Protein AF-E4V1L9-F1 (afdb_monomer_lite)

Secondary structure (DSSP, 8-state):
-----PPPGGGS-SS------HHHHHH-TTPPPPPHHHHHHHHHHH-TT--BTBS-PPPEEEGGGTEEE----TTTS-HHHHH-EEHHHHHTT--HHHHHHHHHHHHHHHHHHHH--PPTT----SBTTTB----HHHHHH--S--S-TTTT--GGGSS-TTGGGS-TTPPP----S---GGGEEE-TTT--EEEE--GGG--

Radius of gyration: 21.94 Å; chains: 1; bounding box: 68×45×51 Å

Foldseek 3Di:
DDPDPDPDPVPPPPDPPPPPDPLCVVQHVPDDDDDPVRQVVQLCVVCVPPDPPDQDRDWRDDVVSRDTHDDGDPPVDDVQVVQWDFLVVCVVVDDPVLVVVVVVLVVVVQVVQQPDDDDPPRDADDAPVSDHQPPPVCVVVPPDDDDPDAVPHDQVRDPDPCSVVDDPPDDDTKDLNDQDSRQWIARPPRRHTDDGHDSRRID

Structure (mmCIF, N/CA/C/O backbone):
data_AF-E4V1L9-F1
#
_entry.id   AF-E4V1L9-F1
#
loop_
_atom_site.group_PDB
_atom_site.id
_atom_site.type_symbol
_atom_site.label_atom_id
_atom_site.label_alt_id
_atom_site.label_comp_id
_atom_site.label_asym_id
_atom_site.label_entity_id
_atom_site.label_seq_id
_atom_site.pdbx_PDB_ins_code
_atom_site.Cartn_x
_atom_site.Cartn_y
_atom_site.Cartn_z
_atom_site.occupancy
_atom_site.B_iso_or_equiv
_atom_site.auth_seq_id
_atom_site.auth_comp_id
_atom_site.auth_asym_id
_atom_site.auth_atom_id
_atom_site.pdbx_PDB_model_num
ATOM 1 N N . MET A 1 1 ? -37.295 12.617 2.586 1.00 24.52 1 MET A N 1
ATOM 2 C CA . MET A 1 1 ? -36.863 12.159 3.927 1.00 24.52 1 MET A CA 1
ATOM 3 C C . MET A 1 1 ? -35.341 12.085 3.960 1.00 24.52 1 MET A C 1
ATOM 5 O O . MET A 1 1 ? -34.801 11.322 3.171 1.00 24.52 1 MET A O 1
ATOM 9 N N . PRO A 1 2 ? -34.625 12.860 4.793 1.00 29.80 2 PRO A N 1
ATOM 10 C CA . PRO A 1 2 ? -33.180 12.713 4.913 1.00 29.80 2 PRO A CA 1
ATOM 11 C C . PRO A 1 2 ? -32.847 11.676 5.995 1.00 29.80 2 PRO A C 1
ATOM 13 O O . PRO A 1 2 ? -33.212 11.848 7.159 1.00 29.80 2 PRO A O 1
ATOM 16 N N . LEU A 1 3 ? -32.143 10.607 5.615 1.00 26.28 3 LEU A N 1
ATOM 17 C CA . LEU A 1 3 ? -31.557 9.641 6.546 1.00 26.28 3 LEU A CA 1
ATOM 18 C C . LEU A 1 3 ? -30.466 10.337 7.375 1.00 26.28 3 LEU A C 1
ATOM 20 O O . LEU A 1 3 ? -29.322 10.484 6.950 1.00 26.28 3 LEU A O 1
ATOM 24 N N . ARG A 1 4 ? -30.844 10.805 8.568 1.00 34.69 4 ARG A N 1
ATOM 25 C CA . ARG A 1 4 ? -29.922 11.207 9.631 1.00 34.69 4 ARG A CA 1
ATOM 26 C C . ARG A 1 4 ? -29.438 9.941 10.336 1.00 34.69 4 ARG A C 1
ATOM 28 O O . ARG A 1 4 ? -30.112 9.458 11.237 1.00 34.69 4 ARG A O 1
ATOM 35 N N . TYR A 1 5 ? -28.263 9.440 9.976 1.00 33.19 5 TYR A N 1
ATOM 36 C CA . TYR A 1 5 ? -27.476 8.624 10.901 1.00 33.19 5 TYR A CA 1
ATOM 37 C C . TYR A 1 5 ? -26.492 9.556 11.617 1.00 33.19 5 TYR A C 1
ATOM 39 O O . TYR A 1 5 ? -25.436 9.861 11.062 1.00 33.19 5 TYR A O 1
ATOM 47 N N . PRO A 1 6 ? -26.824 10.096 12.806 1.00 37.59 6 PRO A N 1
ATOM 48 C CA . PRO A 1 6 ? -25.831 10.802 13.597 1.00 37.59 6 PRO A CA 1
ATOM 49 C C . PRO A 1 6 ? -24.729 9.809 13.986 1.00 37.59 6 PRO A C 1
ATOM 51 O O . PRO A 1 6 ? -25.005 8.745 14.539 1.00 37.59 6 PRO A O 1
ATOM 54 N N . LEU A 1 7 ? -23.481 10.165 13.677 1.00 37.78 7 LEU A N 1
ATOM 55 C CA . LEU A 1 7 ? -22.285 9.452 14.120 1.00 37.78 7 LEU A CA 1
ATOM 56 C C . LEU A 1 7 ? -22.375 9.219 15.637 1.00 37.78 7 LEU A C 1
ATOM 58 O O . LEU A 1 7 ? -22.411 10.175 16.418 1.00 37.78 7 LEU A O 1
ATOM 62 N N . ARG A 1 8 ? -22.431 7.955 16.074 1.00 36.78 8 ARG A N 1
ATOM 63 C CA . ARG A 1 8 ? -22.348 7.629 17.501 1.00 36.78 8 ARG A CA 1
ATOM 64 C C . ARG A 1 8 ? -20.937 7.957 17.984 1.00 36.78 8 ARG A C 1
ATOM 66 O O . ARG A 1 8 ? -19.973 7.337 17.545 1.00 36.78 8 ARG A O 1
ATOM 73 N N . ARG A 1 9 ? -20.830 8.887 18.940 1.00 36.66 9 ARG A N 1
ATOM 74 C CA . ARG A 1 9 ? -19.573 9.244 19.630 1.00 36.66 9 ARG A CA 1
ATOM 75 C C . ARG A 1 9 ? -18.826 8.034 20.208 1.00 36.66 9 ARG A C 1
ATOM 77 O O . ARG A 1 9 ? -17.620 8.110 20.368 1.00 36.66 9 ARG A O 1
ATOM 84 N N . SER A 1 10 ? -19.519 6.926 20.473 1.00 38.88 10 SER A N 1
ATOM 85 C CA . SER A 1 10 ? -18.938 5.683 20.991 1.00 38.88 10 SER A CA 1
ATOM 86 C C . SER A 1 10 ? -18.068 4.905 19.992 1.00 38.88 10 SER A C 1
ATOM 88 O O . SER A 1 10 ? -17.465 3.919 20.389 1.00 38.88 10 SER A O 1
ATOM 90 N N . LEU A 1 11 ? -18.041 5.292 18.710 1.00 40.19 11 LEU A N 1
ATOM 91 C CA . LEU A 1 11 ? -17.194 4.682 17.670 1.00 40.19 11 LEU A CA 1
ATOM 92 C C . LEU A 1 11 ? -15.916 5.488 17.388 1.00 40.19 11 LEU A C 1
ATOM 94 O O . LEU A 1 11 ? -15.087 5.077 16.577 1.00 40.19 11 LEU A O 1
ATOM 98 N N . LEU A 1 12 ? -15.764 6.648 18.029 1.00 41.31 12 LEU A N 1
ATOM 99 C CA . LEU A 1 12 ? -14.525 7.412 17.998 1.00 41.31 12 LEU A CA 1
ATOM 100 C C . LEU A 1 12 ? -13.625 6.882 19.121 1.00 41.31 12 LEU A C 1
ATOM 102 O O . LEU A 1 12 ? -14.118 6.729 20.242 1.00 41.31 12 LEU A O 1
ATOM 106 N N . PRO A 1 13 ? -12.337 6.599 18.862 1.00 41.62 13 PRO A N 1
ATOM 107 C CA . PRO A 1 13 ? -11.405 6.218 19.914 1.00 41.62 13 PRO A CA 1
ATOM 108 C C . PRO A 1 13 ? -11.459 7.246 21.052 1.00 41.62 13 PRO A C 1
ATOM 110 O O . PRO A 1 13 ? -11.285 8.442 20.831 1.00 41.62 13 PRO A O 1
ATOM 113 N N . SER A 1 14 ? -11.741 6.784 22.271 1.00 41.41 14 SER A N 1
ATOM 114 C CA . SER A 1 14 ? -11.833 7.618 23.479 1.00 41.41 14 SER A CA 1
ATOM 115 C C . SER A 1 14 ? -10.475 8.120 23.971 1.00 41.41 14 SER A C 1
ATOM 117 O O . SER A 1 14 ? -10.409 8.883 24.930 1.00 41.41 14 SER A O 1
ATOM 119 N N . GLN A 1 15 ? -9.390 7.684 23.338 1.00 40.47 15 GLN A N 1
ATOM 120 C CA . GLN A 1 15 ? -8.061 8.221 23.562 1.00 40.47 15 GLN A CA 1
ATOM 121 C C . GLN A 1 15 ? -7.759 9.196 22.438 1.00 40.47 15 GLN A C 1
ATOM 123 O O . GLN A 1 15 ? -7.872 8.829 21.270 1.00 40.47 15 GLN A O 1
ATOM 128 N N . GLN A 1 16 ? -7.371 10.426 22.791 1.00 42.59 16 GLN A N 1
ATOM 129 C CA . GLN A 1 16 ? -6.593 11.242 21.869 1.00 42.59 16 GLN A CA 1
ATOM 130 C C . GLN A 1 16 ? -5.402 10.377 21.460 1.00 42.59 16 GLN A C 1
ATOM 132 O O . GLN A 1 16 ? -4.599 10.028 22.327 1.00 42.59 16 GLN A O 1
ATOM 137 N N . PRO A 1 17 ? -5.307 9.963 20.191 1.00 43.41 17 PRO A N 1
ATOM 138 C CA . PRO A 1 17 ? -4.117 9.273 19.753 1.00 43.41 17 PRO A CA 1
ATOM 139 C C . PRO A 1 17 ? -2.974 10.262 19.959 1.00 43.41 17 PRO A C 1
ATOM 141 O O . PRO A 1 17 ? -2.988 11.356 19.388 1.00 43.41 17 PRO A O 1
ATOM 144 N N . SER A 1 18 ? -2.015 9.919 20.819 1.00 40.91 18 SER A N 1
ATOM 145 C CA . SER A 1 18 ? -0.730 10.606 20.844 1.00 40.91 18 SER A CA 1
ATOM 146 C C . SER A 1 18 ? -0.027 10.231 19.546 1.00 40.91 18 SER A C 1
ATOM 148 O O . SER A 1 18 ? 0.803 9.326 19.487 1.00 40.91 18 SER A O 1
ATOM 150 N N . PHE A 1 19 ? -0.452 10.863 18.460 1.00 48.19 19 PHE A N 1
ATOM 151 C CA . PHE A 1 19 ? 0.250 10.791 17.206 1.00 48.19 19 PHE A CA 1
ATOM 152 C C . PHE A 1 19 ? 1.497 11.645 17.392 1.00 48.19 19 PHE A C 1
ATOM 154 O O . PHE A 1 19 ? 1.449 12.864 17.222 1.00 48.19 19 PHE A O 1
ATOM 161 N N . GLU A 1 20 ? 2.620 11.008 17.720 1.00 55.28 20 GLU A N 1
ATOM 162 C CA . GLU A 1 20 ? 3.933 11.513 17.321 1.00 55.28 20 GLU A CA 1
ATOM 163 C C . GLU A 1 20 ? 3.961 11.548 15.785 1.00 55.28 20 GLU A C 1
ATOM 165 O O . GLU A 1 20 ? 4.521 10.683 15.119 1.00 55.28 20 GLU A O 1
ATOM 170 N N . SER A 1 21 ? 3.235 12.500 15.195 1.00 66.19 21 SER A N 1
ATOM 171 C CA . SER A 1 21 ? 3.203 12.699 13.756 1.00 66.19 21 SER A CA 1
ATOM 172 C C . SER A 1 21 ? 4.180 13.794 13.385 1.00 66.19 21 SER A C 1
ATOM 174 O O . SER A 1 21 ? 4.275 14.835 14.044 1.00 66.19 21 SER A O 1
ATOM 176 N N . SER A 1 22 ? 4.843 13.587 12.253 1.00 70.38 22 SER A N 1
ATOM 177 C CA . SER A 1 22 ? 5.697 14.587 11.619 1.00 70.38 22 SER A CA 1
ATOM 178 C C . SER A 1 22 ? 4.979 15.925 11.393 1.00 70.38 22 SER A C 1
ATOM 180 O O . SER A 1 22 ? 5.634 16.966 11.365 1.00 70.38 22 SER A O 1
ATOM 182 N N . TYR A 1 23 ? 3.642 15.930 11.301 1.00 79.44 23 TYR A N 1
ATOM 183 C CA . TYR A 1 23 ? 2.836 17.147 11.226 1.00 79.44 23 TYR A CA 1
ATOM 184 C C . TYR A 1 23 ? 3.005 18.038 12.462 1.00 79.44 23 TYR A C 1
ATOM 186 O O . TYR A 1 23 ? 3.269 19.228 12.301 1.00 79.44 23 TYR A O 1
ATOM 194 N N . PHE A 1 24 ? 2.880 17.494 13.678 1.00 81.00 24 PHE A N 1
ATOM 195 C CA . PHE A 1 24 ? 3.008 18.285 14.911 1.00 81.00 24 PHE A CA 1
ATOM 196 C C . PHE A 1 24 ? 4.465 18.648 15.205 1.00 81.00 24 PHE A C 1
ATOM 198 O O . PHE A 1 24 ? 4.731 19.736 15.707 1.00 81.00 24 PHE A O 1
ATOM 205 N N . SER A 1 25 ? 5.427 17.804 14.816 1.00 81.19 25 SER A N 1
ATOM 206 C CA . SER A 1 25 ? 6.850 18.164 14.885 1.00 81.19 25 SER A CA 1
ATOM 207 C C . SER A 1 25 ? 7.190 19.344 13.969 1.00 81.19 25 SER A C 1
ATOM 209 O O . SER A 1 25 ? 7.982 20.203 14.343 1.00 81.19 25 SER A O 1
ATOM 211 N N . ARG A 1 26 ? 6.583 19.408 12.777 1.00 81.69 26 ARG A N 1
ATOM 212 C CA . ARG A 1 26 ? 6.811 20.478 11.795 1.00 81.69 26 ARG A CA 1
ATOM 213 C C . ARG A 1 26 ? 6.046 21.761 12.115 1.00 81.69 26 ARG A C 1
ATOM 215 O O . ARG A 1 26 ? 6.598 22.845 11.964 1.00 81.69 26 ARG A O 1
ATOM 222 N N . ASN A 1 27 ? 4.772 21.645 12.481 1.00 84.56 27 ASN A N 1
ATOM 223 C CA . ASN A 1 27 ? 3.863 22.786 12.623 1.00 84.56 27 ASN A CA 1
ATOM 224 C C . ASN A 1 27 ? 3.700 23.254 14.083 1.00 84.56 27 ASN A C 1
ATOM 226 O O . ASN A 1 27 ? 3.085 24.291 14.324 1.00 84.56 27 ASN A O 1
ATOM 230 N N . GLY A 1 28 ? 4.263 22.519 15.047 1.00 83.44 28 GLY A N 1
ATOM 231 C CA . GLY A 1 28 ? 4.191 22.791 16.482 1.00 83.44 28 GLY A CA 1
ATOM 232 C C . GLY A 1 28 ? 3.123 21.955 17.209 1.00 83.44 28 GLY A C 1
ATOM 233 O O . GLY A 1 28 ? 2.142 21.527 16.594 1.00 83.44 28 GLY A O 1
ATOM 234 N N . PRO A 1 29 ? 3.273 21.736 18.530 1.00 79.62 29 PRO A N 1
ATOM 235 C CA . PRO A 1 29 ? 2.349 20.914 19.320 1.00 79.62 29 PRO A CA 1
ATOM 236 C C . PRO A 1 29 ? 0.931 21.503 19.404 1.00 79.62 29 PRO A C 1
ATOM 238 O O . PRO A 1 29 ? -0.037 20.762 19.522 1.00 79.62 29 PRO A O 1
ATOM 241 N N . GLU A 1 30 ? 0.800 22.826 19.268 1.00 84.88 30 GLU A N 1
ATOM 242 C CA . GLU A 1 30 ? -0.484 23.545 19.270 1.00 84.88 30 GLU A CA 1
ATOM 243 C C . GLU A 1 30 ? -1.098 23.699 17.863 1.00 84.88 30 GLU A C 1
ATOM 245 O O . GLU A 1 30 ? -2.109 24.388 17.680 1.00 84.88 30 GLU A O 1
ATOM 250 N N . ALA A 1 31 ? -0.486 23.096 16.835 1.00 84.06 31 ALA A N 1
ATOM 251 C CA . ALA A 1 31 ? -0.970 23.192 15.465 1.00 84.06 31 ALA A CA 1
ATOM 252 C C . ALA A 1 31 ? -2.358 22.559 15.328 1.00 84.06 31 ALA A C 1
ATOM 254 O O . ALA A 1 31 ? -2.572 21.385 15.626 1.00 84.06 31 ALA A O 1
ATOM 255 N N . LYS A 1 32 ? -3.316 23.327 14.807 1.00 85.81 32 LYS A N 1
ATOM 256 C CA . LYS A 1 32 ? -4.675 22.836 14.552 1.00 85.81 32 LYS A CA 1
ATOM 257 C C . LYS A 1 32 ? -4.765 22.234 13.156 1.00 85.81 32 LYS A C 1
ATOM 259 O O . LYS A 1 32 ? -4.197 22.770 12.207 1.00 85.81 32 LYS A O 1
ATOM 264 N N . LEU A 1 33 ? -5.506 21.138 13.026 1.00 87.62 33 LEU A N 1
ATOM 265 C CA . LEU A 1 33 ? -5.875 20.601 11.718 1.00 87.62 33 LEU A CA 1
ATOM 266 C C . LEU A 1 33 ? -6.934 21.503 11.051 1.00 87.62 33 LEU A C 1
ATOM 268 O O . LEU A 1 33 ? -7.747 22.114 11.757 1.00 87.62 33 LEU A O 1
ATOM 272 N N . PRO A 1 34 ? -6.972 21.580 9.707 1.00 91.69 34 PRO A N 1
ATOM 273 C CA . PRO A 1 34 ? -8.021 22.293 8.986 1.00 91.69 34 PRO A CA 1
ATOM 274 C C . PRO A 1 34 ? -9.421 21.791 9.357 1.00 91.69 34 PRO A C 1
ATOM 276 O O . PRO A 1 34 ? -9.660 20.590 9.487 1.00 91.69 34 PRO A O 1
ATOM 279 N N . SER A 1 35 ? -10.382 22.708 9.498 1.00 91.31 35 SER A N 1
ATOM 280 C CA . SER A 1 35 ? -11.770 22.319 9.763 1.00 91.31 35 SER A CA 1
ATOM 281 C C . SER A 1 35 ? -12.396 21.643 8.531 1.00 91.31 35 SER A C 1
ATOM 283 O O . SER A 1 35 ? -12.051 21.996 7.401 1.00 91.31 35 SER A O 1
ATOM 285 N N . PRO A 1 36 ? -13.390 20.747 8.687 1.00 88.12 36 PRO A N 1
ATOM 286 C CA . PRO A 1 36 ? -14.048 20.116 7.540 1.00 88.12 36 PRO A CA 1
ATOM 287 C C . PRO A 1 36 ? -14.649 21.111 6.535 1.00 88.12 36 PRO A C 1
ATOM 289 O O . PRO A 1 36 ? -14.711 20.828 5.342 1.00 88.12 36 PRO A O 1
ATOM 292 N N . ALA A 1 37 ? -15.107 22.279 7.001 1.00 87.75 37 ALA A N 1
ATOM 293 C CA . ALA A 1 37 ? -15.601 23.342 6.126 1.00 87.75 37 ALA A CA 1
ATOM 294 C C . ALA A 1 37 ? -14.472 23.972 5.301 1.00 87.75 37 ALA A C 1
ATOM 296 O O . ALA A 1 37 ? -14.648 24.203 4.107 1.00 87.75 37 ALA A O 1
ATOM 297 N N . ASN A 1 38 ? -13.307 24.186 5.918 1.00 92.94 38 ASN A N 1
ATOM 298 C CA . ASN A 1 38 ? -12.125 24.667 5.219 1.00 92.94 38 ASN A CA 1
ATOM 299 C C . ASN A 1 38 ? -11.636 23.653 4.169 1.00 92.94 38 ASN A C 1
ATOM 301 O O . ASN A 1 38 ? -11.367 24.063 3.047 1.00 92.94 38 ASN A O 1
ATOM 305 N N . VAL A 1 39 ? -11.617 22.352 4.487 1.00 90.19 39 VAL A N 1
ATOM 306 C CA . VAL A 1 39 ? -11.241 21.278 3.540 1.00 90.19 39 VAL A CA 1
ATOM 307 C C . VAL A 1 39 ? -12.143 21.273 2.311 1.00 90.19 39 VAL A C 1
ATOM 309 O O . VAL A 1 39 ? -11.648 21.258 1.189 1.00 90.19 39 VAL A O 1
ATOM 312 N N . ARG A 1 40 ? -13.466 21.357 2.500 1.00 87.25 40 ARG A N 1
ATOM 313 C CA . ARG A 1 40 ? -14.415 21.429 1.376 1.00 87.25 40 ARG A CA 1
ATOM 314 C C . ARG A 1 40 ? -14.222 22.685 0.528 1.00 87.25 40 ARG A C 1
ATOM 316 O O . ARG A 1 40 ? -14.261 22.597 -0.693 1.00 87.25 40 ARG A O 1
ATOM 323 N N . GLY A 1 41 ? -13.999 23.836 1.166 1.00 88.88 41 GLY A N 1
ATOM 324 C CA . GLY A 1 41 ? -13.724 25.086 0.455 1.00 88.88 41 GLY A CA 1
ATOM 325 C C . GLY A 1 41 ? -12.440 25.014 -0.374 1.00 88.88 41 GLY A C 1
ATOM 326 O O . GLY A 1 41 ? -12.438 25.410 -1.533 1.00 88.88 41 GLY A O 1
ATOM 327 N N . GLN A 1 42 ? -11.375 24.444 0.193 1.00 91.44 42 GLN A N 1
ATOM 328 C CA . GLN A 1 42 ? -10.102 24.247 -0.504 1.00 91.44 42 GLN A CA 1
ATOM 329 C C . GLN A 1 42 ? -10.209 23.235 -1.649 1.00 91.44 42 GLN A C 1
ATOM 331 O O . GLN A 1 42 ? -9.662 23.476 -2.720 1.00 91.44 42 GLN A O 1
ATOM 336 N N . ASN A 1 43 ? -10.961 22.144 -1.477 1.00 89.50 43 ASN A N 1
ATOM 337 C CA . ASN A 1 43 ? -11.220 21.197 -2.562 1.00 89.50 43 ASN A CA 1
ATOM 338 C C . ASN A 1 43 ? -11.915 21.863 -3.755 1.00 89.50 43 ASN A C 1
ATOM 340 O O . ASN A 1 43 ? -11.459 21.693 -4.876 1.00 89.50 43 ASN A O 1
ATOM 344 N N . ALA A 1 44 ? -12.954 22.671 -3.517 1.00 86.94 44 ALA A N 1
ATOM 345 C CA . ALA A 1 44 ? -13.668 23.368 -4.589 1.00 86.94 44 ALA A CA 1
ATOM 346 C C . ALA A 1 44 ? -12.768 24.335 -5.382 1.00 86.94 44 ALA A C 1
ATOM 348 O O . ALA A 1 44 ? -13.011 24.577 -6.561 1.00 86.94 44 ALA A O 1
ATOM 349 N N . MET A 1 45 ? -11.721 24.875 -4.748 1.00 89.12 45 MET A N 1
ATOM 350 C CA . MET A 1 45 ? -10.715 25.704 -5.418 1.00 89.12 45 MET A CA 1
ATOM 351 C C . MET A 1 45 ? -9.697 24.869 -6.205 1.00 89.12 45 MET A C 1
ATOM 353 O O . MET A 1 45 ? -9.298 25.268 -7.295 1.00 89.12 45 MET A O 1
ATOM 357 N N . GLN A 1 46 ? -9.262 23.729 -5.656 1.00 89.75 46 GLN A N 1
ATOM 358 C CA . GLN A 1 46 ? -8.230 22.871 -6.256 1.00 89.75 46 GLN A CA 1
ATOM 359 C C . GLN A 1 46 ? -8.773 21.921 -7.334 1.00 89.75 46 GLN A C 1
ATOM 361 O O . GLN A 1 46 ? -8.020 21.491 -8.204 1.00 89.75 46 GLN A O 1
ATOM 366 N N . ASP A 1 47 ? -10.063 21.593 -7.288 1.00 85.38 47 ASP A N 1
ATOM 367 C CA . ASP A 1 47 ? -10.731 20.682 -8.218 1.00 85.38 47 ASP A CA 1
ATOM 368 C C . ASP A 1 47 ? -12.113 21.232 -8.629 1.00 85.38 47 ASP A C 1
ATOM 370 O O . ASP A 1 47 ? -13.151 20.649 -8.311 1.00 85.38 47 ASP A O 1
ATOM 374 N N . PRO A 1 48 ? -12.160 22.378 -9.338 1.00 78.62 48 PRO A N 1
ATOM 375 C CA . PRO A 1 48 ? -13.409 23.070 -9.674 1.00 78.62 48 PRO A CA 1
ATOM 376 C C . PRO A 1 48 ? -14.326 22.273 -10.617 1.00 78.62 48 PRO A C 1
ATOM 378 O O . PRO A 1 48 ? -15.505 22.594 -10.744 1.00 78.62 48 PRO A O 1
ATOM 381 N N . GLY A 1 49 ? -13.794 21.239 -11.280 1.00 72.75 49 GLY A N 1
ATOM 382 C CA . GLY A 1 49 ? -14.540 20.324 -12.146 1.00 72.75 49 GLY A CA 1
ATOM 383 C C . GLY A 1 49 ? -15.129 19.106 -11.428 1.00 72.75 49 GLY A C 1
ATOM 384 O O . GLY A 1 49 ? -15.745 18.272 -12.089 1.00 72.75 49 GLY A O 1
ATOM 385 N N . ALA A 1 50 ? -14.943 18.975 -10.109 1.00 69.88 50 ALA A N 1
ATOM 386 C CA . ALA A 1 50 ? -15.495 17.863 -9.347 1.00 69.88 50 ALA A CA 1
ATOM 387 C C . ALA A 1 50 ? -17.032 17.902 -9.384 1.00 69.88 50 ALA A C 1
ATOM 389 O O . ALA A 1 50 ? -17.678 18.783 -8.804 1.00 69.88 50 ALA A O 1
ATOM 390 N N . ILE A 1 51 ? -17.632 16.935 -10.076 1.00 63.91 51 ILE A N 1
ATOM 391 C CA . ILE A 1 51 ? -19.085 16.819 -10.172 1.00 63.91 51 ILE A CA 1
ATOM 392 C C . ILE A 1 51 ? -19.620 16.440 -8.788 1.00 63.91 51 ILE A C 1
ATOM 394 O O . ILE A 1 51 ? -19.270 15.399 -8.236 1.00 63.91 51 ILE A O 1
ATOM 398 N N . HIS A 1 52 ? -20.491 17.281 -8.222 1.00 55.72 52 HIS A N 1
ATOM 399 C CA . HIS A 1 52 ? -21.176 16.989 -6.962 1.00 55.72 52 HIS A CA 1
ATOM 400 C C . HIS A 1 52 ? -22.040 15.729 -7.113 1.00 55.72 52 HIS A C 1
ATOM 402 O O . HIS A 1 52 ? -23.150 15.782 -7.638 1.00 55.72 52 HIS A O 1
ATOM 408 N N . GLY A 1 53 ? -21.514 14.597 -6.649 1.00 56.12 53 GLY A N 1
ATOM 409 C CA . GLY A 1 53 ? -22.133 13.278 -6.792 1.00 56.12 53 GLY A CA 1
ATOM 410 C C . GLY A 1 53 ? -21.132 12.191 -7.169 1.00 56.12 53 GLY A C 1
ATOM 411 O O . GLY A 1 53 ? -21.377 11.032 -6.852 1.00 56.12 53 GLY A O 1
ATOM 412 N N . ASP A 1 54 ? -20.000 12.570 -7.766 1.00 59.09 54 ASP A N 1
ATOM 413 C CA . ASP A 1 54 ? -18.857 11.681 -7.918 1.00 59.09 54 ASP A CA 1
ATOM 414 C C . ASP A 1 54 ? -18.128 11.590 -6.572 1.00 59.09 54 ASP A C 1
ATOM 416 O O . ASP A 1 54 ? -17.865 12.592 -5.899 1.00 59.09 54 ASP A O 1
ATOM 420 N N . TYR A 1 55 ? -17.892 10.371 -6.114 1.00 57.34 55 TYR A N 1
ATOM 421 C CA . TYR A 1 55 ? -17.361 10.116 -4.781 1.00 57.34 55 TYR A CA 1
ATOM 422 C C . TYR A 1 55 ? -15.822 10.187 -4.739 1.00 57.34 55 TYR A C 1
ATOM 424 O O . TYR A 1 55 ? -15.227 10.164 -3.659 1.00 57.34 55 TYR A O 1
ATOM 432 N N . GLY A 1 56 ? -15.181 10.326 -5.904 1.00 62.00 56 GLY A N 1
ATOM 433 C CA . GLY A 1 56 ? -13.732 10.371 -6.098 1.00 62.00 56 GLY A CA 1
ATOM 434 C C . GLY A 1 56 ? -13.108 11.769 -6.044 1.00 62.00 56 GLY A C 1
ATOM 435 O O . GLY A 1 56 ? -12.326 12.113 -6.927 1.00 62.00 56 GLY A O 1
ATOM 436 N N . TYR A 1 57 ? -13.420 12.587 -5.031 1.00 74.12 57 TYR A N 1
ATOM 437 C CA . TYR A 1 57 ? -12.754 13.889 -4.868 1.00 74.12 57 TYR A CA 1
ATOM 438 C C . TYR A 1 57 ? -11.232 13.722 -4.797 1.00 74.12 57 TYR A C 1
ATOM 440 O O . TYR A 1 57 ? -10.720 12.894 -4.033 1.00 74.12 57 TYR A O 1
ATOM 448 N N . LYS A 1 58 ? -10.490 14.558 -5.534 1.00 81.62 58 LYS A N 1
ATOM 449 C CA . LYS A 1 58 ? -9.030 14.592 -5.405 1.00 81.62 58 LYS A CA 1
ATOM 450 C C . LYS A 1 58 ? -8.628 14.971 -3.972 1.00 81.62 58 LYS A C 1
ATOM 452 O O . LYS A 1 58 ? -9.229 15.884 -3.394 1.00 81.62 58 LYS A O 1
ATOM 457 N N . PRO A 1 59 ? -7.595 14.323 -3.396 1.00 87.81 59 PRO A N 1
ATOM 458 C CA . PRO A 1 59 ? -7.072 14.710 -2.092 1.00 87.81 59 PRO A CA 1
ATOM 459 C C . PRO A 1 59 ? -6.685 16.192 -2.062 1.00 87.81 59 PRO A C 1
ATOM 461 O O . PRO A 1 59 ? -5.988 16.680 -2.952 1.00 87.81 59 PRO A O 1
ATOM 464 N N . VAL A 1 60 ? -7.124 16.897 -1.021 1.00 91.19 60 VAL A N 1
ATOM 465 C CA . VAL A 1 60 ? -6.865 18.329 -0.837 1.00 91.19 60 VAL A CA 1
ATOM 466 C C . VAL A 1 60 ? -5.458 18.517 -0.309 1.00 91.19 60 VAL A C 1
ATOM 468 O O . VAL A 1 60 ? -5.085 17.906 0.695 1.00 91.19 60 VAL A O 1
ATOM 471 N N . ARG A 1 61 ? -4.676 19.379 -0.954 1.00 92.25 61 ARG A N 1
ATOM 472 C CA . ARG A 1 61 ? -3.291 19.653 -0.567 1.00 92.25 61 ARG A CA 1
ATOM 473 C C . ARG A 1 61 ? -3.202 20.968 0.198 1.00 92.25 61 ARG A C 1
ATOM 475 O O . ARG A 1 61 ? -3.690 21.996 -0.258 1.00 92.25 61 ARG A O 1
ATOM 482 N N . TYR A 1 62 ? -2.541 20.936 1.346 1.00 91.69 62 TYR A N 1
ATOM 483 C CA . TYR A 1 62 ? -2.151 22.101 2.135 1.00 91.69 62 TYR A CA 1
ATOM 484 C C . TYR A 1 62 ? -0.624 22.160 2.172 1.00 91.69 62 TYR A C 1
ATOM 486 O O . TYR A 1 62 ? 0.008 21.675 3.112 1.00 91.69 62 TYR A O 1
ATOM 494 N N . GLU A 1 63 ? -0.014 22.712 1.123 1.00 88.81 63 GLU A N 1
ATOM 495 C CA . GLU A 1 63 ? 1.449 22.729 0.966 1.00 88.81 63 GLU A CA 1
ATOM 496 C C . GLU A 1 63 ? 2.153 23.467 2.111 1.00 88.81 63 GLU A C 1
ATOM 498 O O . GLU A 1 63 ? 3.157 22.990 2.646 1.00 88.81 63 GLU A O 1
ATOM 503 N N . ASN A 1 64 ? 1.568 24.583 2.553 1.00 88.12 64 ASN A N 1
ATOM 504 C CA . ASN A 1 64 ? 2.045 25.369 3.688 1.00 88.12 64 ASN A CA 1
ATOM 505 C C . ASN A 1 64 ? 2.080 24.562 4.996 1.00 88.12 64 ASN A C 1
ATOM 507 O O . ASN A 1 64 ? 2.986 24.750 5.804 1.00 88.12 64 ASN A O 1
ATOM 511 N N . LEU A 1 65 ? 1.137 23.636 5.175 1.00 88.19 65 LEU A N 1
ATOM 512 C CA . LEU A 1 65 ? 1.055 22.764 6.346 1.00 88.19 65 LEU A CA 1
ATOM 513 C C . LEU A 1 65 ? 1.812 21.437 6.164 1.00 88.19 65 LEU A C 1
ATOM 515 O O . LEU A 1 65 ? 1.956 20.677 7.122 1.00 88.19 65 LEU A O 1
ATOM 519 N N . GLY A 1 66 ? 2.278 21.131 4.947 1.00 84.62 66 GLY A N 1
ATOM 520 C CA . GLY A 1 66 ? 2.807 19.811 4.599 1.00 84.62 66 GLY A CA 1
ATOM 521 C C . GLY A 1 66 ? 1.775 18.696 4.789 1.00 84.62 66 GLY A C 1
ATOM 522 O O . GLY A 1 66 ? 2.137 17.596 5.197 1.00 84.62 66 GLY A O 1
ATOM 523 N N . LEU A 1 67 ? 0.494 18.994 4.556 1.00 87.88 67 LEU A N 1
ATOM 524 C CA . LEU A 1 67 ? -0.630 18.116 4.876 1.00 87.88 67 LEU A CA 1
ATOM 525 C C . LEU A 1 67 ? -1.448 17.809 3.619 1.00 87.88 67 LEU A C 1
ATOM 527 O O . LEU A 1 67 ? -1.748 18.700 2.827 1.00 87.88 67 LEU A O 1
ATOM 531 N N . ILE A 1 68 ? -1.856 16.551 3.463 1.00 87.81 68 ILE A N 1
ATOM 532 C CA . ILE A 1 68 ? -2.831 16.128 2.454 1.00 87.81 68 ILE A CA 1
ATOM 533 C C . ILE A 1 68 ? -4.048 15.568 3.184 1.00 87.81 68 ILE A C 1
ATOM 535 O O . ILE A 1 68 ? -3.906 14.789 4.124 1.00 87.81 68 ILE A O 1
ATOM 539 N N . VAL A 1 69 ? -5.246 15.967 2.758 1.00 86.25 69 VAL A N 1
ATOM 540 C CA . VAL A 1 69 ? -6.511 15.537 3.356 1.00 86.25 69 VAL A CA 1
ATOM 541 C C . VAL A 1 69 ? -7.373 14.852 2.302 1.00 86.25 69 VAL A C 1
ATOM 543 O O . VAL A 1 69 ? -7.841 15.484 1.354 1.00 86.25 69 VAL A O 1
ATOM 546 N N . LYS A 1 70 ? -7.618 13.555 2.492 1.00 84.62 70 LYS A N 1
ATOM 547 C CA . LYS A 1 70 ? -8.637 12.799 1.755 1.00 84.62 70 LYS A CA 1
ATOM 548 C C . LYS A 1 70 ? -9.967 12.918 2.503 1.00 84.62 70 LYS A C 1
ATOM 550 O O . LYS A 1 70 ? -10.012 12.755 3.720 1.00 84.62 70 LYS A O 1
ATOM 555 N N . PHE A 1 71 ? -11.048 13.220 1.793 1.00 82.62 71 PHE A N 1
ATOM 556 C CA . PHE A 1 71 ? -12.397 13.283 2.356 1.00 82.62 71 PHE A CA 1
ATOM 557 C C . PHE A 1 71 ? -13.412 12.841 1.301 1.00 82.62 71 PHE A C 1
ATOM 559 O O . PHE A 1 71 ? -13.149 12.923 0.106 1.00 82.62 71 PHE A O 1
ATOM 566 N N . GLY A 1 72 ? -14.563 12.348 1.742 1.00 79.19 72 GLY A N 1
ATOM 567 C CA . GLY A 1 72 ? -15.551 11.764 0.846 1.00 79.19 72 GLY A CA 1
ATOM 568 C C . GLY A 1 72 ? -16.641 11.049 1.626 1.00 79.19 72 GLY A C 1
ATOM 569 O O . GLY A 1 72 ? -16.838 11.302 2.819 1.00 79.19 72 GLY A O 1
ATOM 570 N N . ARG A 1 73 ? -17.364 10.162 0.950 1.00 75.25 73 ARG A N 1
ATOM 571 C CA . ARG A 1 73 ? -18.301 9.229 1.582 1.00 75.25 73 ARG A CA 1
ATOM 572 C C . ARG A 1 73 ? -17.828 7.805 1.310 1.00 75.25 73 ARG A C 1
ATOM 574 O O . ARG A 1 73 ? -16.920 7.595 0.517 1.00 75.25 73 ARG A O 1
ATOM 581 N N . ALA A 1 74 ? -18.429 6.846 2.004 1.00 63.62 74 ALA A N 1
ATOM 582 C CA . ALA A 1 74 ? -18.248 5.447 1.656 1.00 63.62 74 ALA A CA 1
ATOM 583 C C . ALA A 1 74 ? -18.835 5.173 0.252 1.00 63.62 74 ALA A C 1
ATOM 585 O O . ALA A 1 74 ? -19.889 5.749 -0.050 1.00 63.62 74 ALA A O 1
ATOM 586 N N . PRO A 1 75 ? -18.235 4.254 -0.529 1.00 68.31 75 PRO A N 1
ATOM 587 C CA . PRO A 1 75 ? -17.099 3.389 -0.165 1.00 68.31 75 PRO A CA 1
ATOM 588 C C . PRO A 1 75 ? -15.688 4.000 -0.305 1.00 68.31 75 PRO A C 1
ATOM 590 O O . PRO A 1 75 ? -14.731 3.385 0.151 1.00 68.31 75 PRO A O 1
ATOM 593 N N . GLU A 1 76 ? -15.532 5.185 -0.886 1.00 71.12 76 GLU A N 1
ATOM 594 C CA . GLU A 1 76 ? -14.244 5.757 -1.318 1.00 71.12 76 GLU A CA 1
ATOM 595 C C . GLU A 1 76 ? -13.401 6.288 -0.160 1.00 71.12 76 GLU A C 1
ATOM 597 O O . GLU A 1 76 ? -12.172 6.295 -0.234 1.00 71.12 76 GLU A O 1
ATOM 602 N N . VAL A 1 77 ? -14.057 6.740 0.909 1.00 72.69 77 VAL A N 1
ATOM 603 C CA . VAL A 1 77 ? -13.429 7.085 2.186 1.00 72.69 77 VAL A CA 1
ATOM 604 C C . VAL A 1 77 ? -14.159 6.342 3.289 1.00 72.69 77 VAL A C 1
ATOM 606 O O . VAL A 1 77 ? -15.346 6.573 3.536 1.00 72.69 77 VAL A O 1
ATOM 609 N N . THR A 1 78 ? -13.443 5.454 3.971 1.00 69.44 78 THR A N 1
ATOM 610 C CA . THR A 1 78 ? -14.001 4.656 5.067 1.00 69.44 78 THR A CA 1
ATOM 611 C C . THR A 1 78 ? -13.326 4.997 6.386 1.00 69.44 78 THR A C 1
ATOM 613 O O . THR A 1 78 ? -12.169 5.408 6.426 1.00 69.44 78 THR A O 1
ATOM 616 N N . LEU A 1 79 ? -14.043 4.803 7.498 1.00 67.31 79 LEU A N 1
ATOM 617 C CA . LEU A 1 79 ? -13.451 4.956 8.832 1.00 67.31 79 LEU A CA 1
ATOM 618 C C . LEU A 1 79 ? -12.277 3.992 9.048 1.00 67.31 79 LEU A C 1
ATOM 620 O O . LEU A 1 79 ? -11.355 4.337 9.779 1.00 67.31 79 LEU A O 1
ATOM 624 N N . ALA A 1 80 ? -12.292 2.834 8.378 1.00 65.75 80 ALA A N 1
ATOM 625 C CA . ALA A 1 80 ? -11.212 1.860 8.441 1.00 65.75 80 ALA A CA 1
ATOM 626 C C . ALA A 1 80 ? -9.880 2.463 7.964 1.00 65.75 80 ALA A C 1
ATOM 628 O O . ALA A 1 80 ? -8.875 2.276 8.640 1.00 65.75 80 ALA A O 1
ATOM 629 N N . GLU A 1 81 ? -9.878 3.273 6.893 1.00 66.19 81 GLU A N 1
ATOM 630 C CA . GLU A 1 81 ? -8.676 3.988 6.417 1.00 66.19 81 GLU A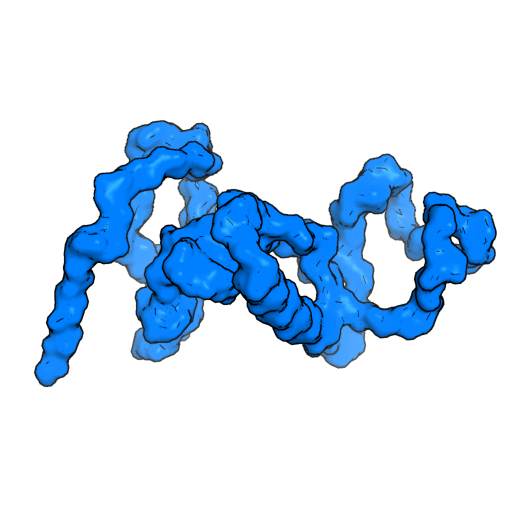 CA 1
ATOM 631 C C . GLU A 1 81 ? -8.058 4.881 7.506 1.00 66.19 81 GLU A C 1
ATOM 633 O O . GLU A 1 81 ? -6.839 4.964 7.622 1.00 66.19 81 GLU A O 1
ATOM 638 N N . GLY A 1 82 ? -8.891 5.522 8.335 1.00 66.62 82 GLY A N 1
ATOM 639 C CA . GLY A 1 82 ? -8.445 6.398 9.425 1.00 66.62 82 GLY A CA 1
ATOM 640 C C . GLY A 1 82 ? -8.160 5.691 10.755 1.00 66.62 82 GLY A C 1
ATOM 641 O O . GLY A 1 82 ? -7.632 6.321 11.668 1.00 66.62 82 GLY A O 1
ATOM 642 N N . GLN A 1 83 ? -8.530 4.415 10.888 1.00 73.19 83 GLN A N 1
ATOM 643 C CA . GLN A 1 83 ? -8.357 3.606 12.105 1.00 73.19 83 GLN A CA 1
ATOM 644 C C . GLN A 1 83 ? -7.371 2.446 11.919 1.00 73.19 83 GLN A C 1
ATOM 646 O O . GLN A 1 83 ? -7.165 1.657 12.843 1.00 73.19 83 GLN A O 1
ATOM 651 N N . GLY A 1 84 ? -6.774 2.324 10.734 1.00 82.62 84 GLY A N 1
ATOM 652 C CA . GLY A 1 84 ? -5.801 1.286 10.446 1.00 82.62 84 GLY A CA 1
ATOM 653 C C . GLY A 1 84 ? -4.549 1.394 11.305 1.00 82.62 84 GLY A C 1
ATOM 654 O O . GLY A 1 84 ? -4.093 2.483 11.648 1.00 82.62 84 GLY A O 1
ATOM 655 N N . ILE A 1 85 ? -3.972 0.236 11.601 1.00 89.19 85 ILE A N 1
ATOM 656 C CA . ILE A 1 85 ? -2.650 0.097 12.219 1.00 89.19 85 ILE A CA 1
ATOM 657 C C .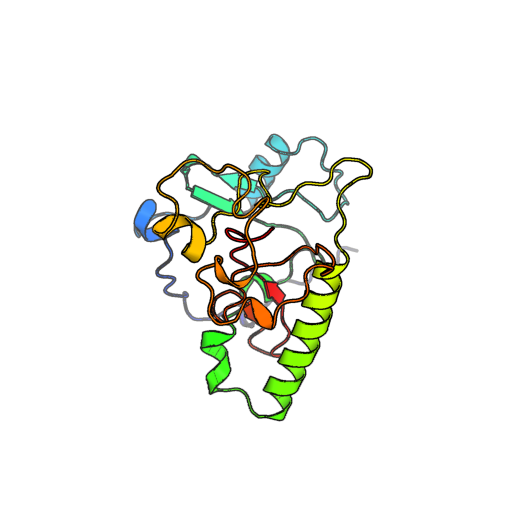 ILE A 1 85 ? -1.718 -0.602 11.235 1.00 89.19 85 ILE A C 1
ATOM 659 O O . ILE A 1 85 ? -2.185 -1.269 10.306 1.00 89.19 85 ILE A O 1
ATOM 663 N N . THR A 1 86 ? -0.405 -0.472 11.415 1.00 92.50 86 THR A N 1
ATOM 664 C CA . THR A 1 86 ? 0.524 -1.183 10.532 1.00 92.50 86 THR A CA 1
ATOM 665 C C . THR A 1 86 ? 0.458 -2.688 10.790 1.00 92.50 86 THR A C 1
ATOM 667 O O . THR A 1 86 ? 0.216 -3.145 11.916 1.00 92.50 86 THR A O 1
ATOM 670 N N . LEU A 1 87 ? 0.686 -3.488 9.748 1.00 94.56 87 LEU A N 1
ATOM 671 C CA . LEU A 1 87 ? 0.749 -4.939 9.868 1.00 94.56 87 LEU A CA 1
ATOM 672 C C . LEU A 1 87 ? 1.857 -5.339 10.844 1.00 94.56 87 LEU A C 1
ATOM 674 O O . LEU A 1 87 ? 1.652 -6.255 11.630 1.00 94.56 87 LEU A O 1
ATOM 678 N N . GLU A 1 88 ? 2.978 -4.618 10.861 1.00 94.06 88 GLU A N 1
ATOM 679 C CA . GLU A 1 88 ? 4.060 -4.793 11.836 1.00 94.06 88 GLU A CA 1
ATOM 680 C C . GLU A 1 88 ? 3.564 -4.724 13.289 1.00 94.06 88 GLU A C 1
ATOM 682 O O . GLU A 1 88 ? 3.809 -5.639 14.080 1.00 94.06 88 GLU A O 1
ATOM 687 N N . GLN A 1 89 ? 2.806 -3.679 13.635 1.00 91.50 89 GLN A N 1
ATOM 688 C CA . GLN A 1 89 ? 2.243 -3.511 14.977 1.00 91.50 89 GLN A CA 1
ATOM 689 C C . GLN A 1 89 ? 1.272 -4.643 15.329 1.00 91.50 89 GLN A C 1
ATOM 691 O O . GLN A 1 89 ? 1.237 -5.112 16.473 1.00 91.50 89 GLN A O 1
ATOM 696 N N . ARG A 1 90 ? 0.492 -5.101 14.343 1.00 93.00 90 ARG A N 1
ATOM 697 C CA . ARG A 1 90 ? -0.516 -6.149 14.516 1.00 93.00 90 ARG A CA 1
ATOM 698 C C . ARG A 1 90 ? 0.074 -7.562 14.538 1.00 93.00 90 ARG A C 1
ATOM 700 O O . ARG A 1 90 ? -0.482 -8.428 15.209 1.00 93.00 90 ARG A O 1
ATOM 707 N N . TRP A 1 91 ? 1.200 -7.802 13.867 1.00 94.19 91 TRP A N 1
ATOM 708 C CA . TRP A 1 91 ? 1.719 -9.133 13.521 1.00 94.19 91 TRP A CA 1
ATOM 709 C C . TRP A 1 91 ? 1.879 -10.083 14.712 1.00 94.19 91 TRP A C 1
ATOM 711 O O . TRP A 1 91 ? 1.545 -11.273 14.638 1.00 94.19 91 TRP A O 1
ATOM 721 N N . LYS A 1 92 ? 2.363 -9.551 15.840 1.00 92.44 92 LYS A N 1
ATOM 722 C CA . LYS A 1 92 ? 2.582 -10.312 17.081 1.00 92.44 92 LYS A CA 1
ATOM 723 C C . LYS A 1 92 ? 1.295 -10.835 17.728 1.00 92.44 92 LYS A C 1
ATOM 725 O O . LYS A 1 92 ? 1.370 -11.775 18.509 1.00 92.44 92 LYS A O 1
ATOM 730 N N . TYR A 1 93 ? 0.141 -10.262 17.390 1.00 93.50 93 TYR A N 1
ATOM 731 C CA . TYR A 1 93 ? -1.163 -10.655 17.929 1.00 93.50 93 TYR A CA 1
ATOM 732 C C . TYR A 1 93 ? -1.944 -11.597 17.010 1.00 93.50 93 TYR A C 1
ATOM 734 O O . TYR A 1 93 ? -3.015 -12.052 17.394 1.00 93.50 93 TYR A O 1
ATOM 742 N N . LEU A 1 94 ? -1.424 -11.883 15.813 1.00 94.75 94 LEU A N 1
ATOM 743 C CA . LEU A 1 94 ? -2.095 -12.737 14.841 1.00 94.75 94 LEU A CA 1
ATOM 744 C C . LEU A 1 94 ? -1.732 -14.205 15.047 1.00 94.75 94 LEU A C 1
ATOM 746 O O . LEU A 1 94 ? -0.551 -14.572 15.077 1.00 94.75 94 LEU A O 1
ATOM 750 N N . GLY A 1 95 ? -2.757 -15.048 15.104 1.00 96.62 95 GLY A N 1
ATOM 751 C CA . GLY A 1 95 ? -2.637 -16.493 15.028 1.00 96.62 95 GLY A CA 1
ATOM 752 C C . GLY A 1 95 ? -2.258 -16.974 13.626 1.00 96.62 95 GLY A C 1
ATOM 753 O O . GLY A 1 95 ? -2.244 -16.230 12.644 1.00 96.62 95 GLY A O 1
ATOM 754 N N . ARG A 1 96 ? -1.961 -18.273 13.510 1.00 97.38 96 ARG A N 1
ATOM 755 C CA . ARG A 1 96 ? -1.531 -18.884 12.242 1.00 97.38 96 ARG A CA 1
ATOM 756 C C . ARG A 1 96 ? -2.556 -18.700 11.120 1.00 97.38 96 ARG A C 1
ATOM 758 O O . ARG A 1 96 ? -2.165 -18.338 10.018 1.00 97.38 96 ARG A O 1
ATOM 765 N N . ALA A 1 97 ? -3.836 -18.944 11.400 1.00 97.31 97 ALA A N 1
ATOM 766 C CA . ALA A 1 97 ? -4.898 -18.825 10.402 1.00 97.31 97 ALA A CA 1
ATOM 767 C C . ALA A 1 97 ? -5.041 -17.383 9.885 1.00 97.31 97 ALA A C 1
ATOM 769 O O . ALA A 1 97 ? -5.140 -17.167 8.683 1.00 97.31 97 ALA A O 1
ATOM 770 N N . GLU A 1 98 ? -4.958 -16.392 10.775 1.00 96.19 98 GLU A N 1
ATOM 771 C CA . GLU A 1 98 ? -5.035 -14.976 10.401 1.00 96.19 98 GLU A CA 1
ATOM 772 C C . GLU A 1 98 ? -3.830 -14.542 9.563 1.00 96.19 98 GLU A C 1
ATOM 774 O O . GLU A 1 98 ? -3.992 -13.846 8.566 1.00 96.19 98 GLU A O 1
ATOM 779 N N . ARG A 1 99 ? -2.618 -14.996 9.910 1.00 96.06 99 ARG A N 1
ATOM 780 C CA . ARG A 1 99 ? -1.419 -14.734 9.095 1.00 96.06 99 ARG A CA 1
ATOM 781 C C . ARG A 1 99 ? -1.547 -15.321 7.693 1.00 96.06 99 ARG A C 1
ATOM 783 O O . ARG A 1 99 ? -1.171 -14.656 6.736 1.00 96.06 99 ARG A O 1
ATOM 790 N N . VAL A 1 100 ? -2.096 -16.532 7.567 1.00 97.56 100 VAL A N 1
ATOM 791 C CA . VAL A 1 100 ? -2.373 -17.145 6.258 1.00 97.56 100 VAL A CA 1
ATOM 792 C C . VAL A 1 100 ? -3.377 -16.301 5.471 1.00 97.56 100 VAL A C 1
ATOM 794 O O . VAL A 1 100 ? -3.087 -15.949 4.333 1.00 97.56 100 VAL A O 1
ATOM 797 N N . ALA A 1 101 ? -4.481 -15.882 6.093 1.00 96.88 101 ALA A N 1
ATOM 798 C CA . ALA A 1 101 ? -5.482 -15.033 5.447 1.00 96.88 101 ALA A CA 1
ATOM 799 C C . ALA A 1 101 ? -4.924 -13.664 5.005 1.00 96.88 101 ALA A C 1
ATOM 801 O O . ALA A 1 101 ? -5.354 -13.106 3.996 1.00 96.88 101 ALA A O 1
ATOM 802 N N . ILE A 1 102 ? -3.958 -13.098 5.735 1.00 96.06 102 ILE A N 1
ATOM 803 C CA . ILE A 1 102 ? -3.255 -11.876 5.311 1.00 96.06 102 ILE A CA 1
ATOM 804 C C . ILE A 1 102 ? -2.339 -12.156 4.119 1.00 96.06 102 ILE A C 1
ATOM 806 O O . ILE A 1 102 ? -2.318 -11.369 3.176 1.00 96.06 102 ILE A O 1
ATOM 810 N N . CYS A 1 103 ? -1.606 -13.271 4.124 1.00 96.44 103 CYS A N 1
ATOM 811 C CA . CYS A 1 103 ? -0.775 -13.663 2.985 1.00 96.44 103 CYS A CA 1
ATOM 812 C C . CYS A 1 103 ? -1.604 -13.885 1.711 1.00 96.44 103 CYS A C 1
ATOM 814 O O . CYS A 1 103 ? -1.146 -13.530 0.628 1.00 96.44 103 CYS A O 1
AT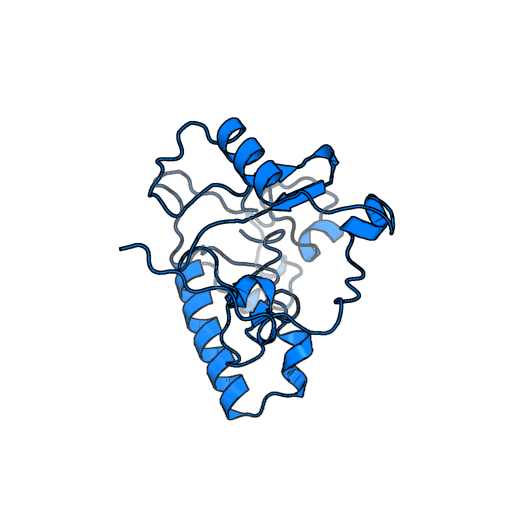OM 816 N N . GLU A 1 104 ? -2.811 -14.439 1.828 1.00 97.50 104 GLU A N 1
ATOM 817 C CA . GLU A 1 104 ? -3.746 -14.595 0.707 1.00 97.50 104 GLU A CA 1
ATOM 818 C C . GLU A 1 104 ? -4.193 -13.233 0.161 1.00 97.50 104 GLU A C 1
ATOM 820 O O . GLU A 1 104 ? -4.038 -12.980 -1.030 1.00 97.50 104 GLU A O 1
ATOM 825 N N . GLN A 1 105 ? -4.607 -12.303 1.029 1.00 97.31 105 GLN A N 1
ATOM 826 C CA . GLN A 1 105 ? -4.938 -10.934 0.608 1.00 97.31 105 GLN A CA 1
ATOM 827 C C . GLN A 1 105 ? -3.751 -10.221 -0.061 1.00 97.31 105 GLN A C 1
ATOM 829 O O . GLN A 1 105 ? -3.920 -9.565 -1.086 1.00 97.31 105 GLN A O 1
ATOM 834 N N . LEU A 1 106 ? -2.539 -10.347 0.493 1.00 96.06 106 LEU A N 1
ATOM 835 C CA . LEU A 1 106 ? -1.333 -9.769 -0.111 1.00 96.06 106 LEU A CA 1
ATOM 836 C C . LEU A 1 106 ? -1.036 -10.378 -1.477 1.00 96.06 106 LEU A C 1
ATOM 838 O O . LEU A 1 106 ? -0.609 -9.660 -2.377 1.00 96.06 106 LEU A O 1
ATOM 842 N N . ARG A 1 107 ? -1.249 -11.685 -1.645 1.00 95.69 107 ARG A N 1
ATOM 843 C CA . ARG A 1 107 ? -1.059 -12.357 -2.930 1.00 95.69 107 ARG A CA 1
ATOM 844 C C . ARG A 1 107 ? -1.962 -11.750 -3.997 1.00 95.69 107 ARG A C 1
ATOM 846 O O . ARG A 1 107 ? -1.459 -11.476 -5.083 1.00 95.69 107 ARG A O 1
ATOM 853 N N . ASP A 1 108 ? -3.233 -11.531 -3.681 1.00 95.56 108 ASP A N 1
ATOM 854 C CA . ASP A 1 108 ? -4.198 -10.945 -4.613 1.00 95.56 108 ASP A CA 1
ATOM 855 C C . ASP A 1 108 ? -3.806 -9.503 -4.972 1.00 95.56 108 ASP A C 1
ATOM 857 O O . ASP A 1 108 ? -3.690 -9.162 -6.145 1.00 95.56 108 ASP A O 1
ATOM 861 N N . ILE A 1 109 ? -3.447 -8.690 -3.974 1.00 94.25 109 ILE A N 1
ATOM 862 C CA . ILE A 1 109 ? -2.984 -7.307 -4.180 1.00 94.25 109 ILE A CA 1
ATOM 863 C C . ILE A 1 109 ? -1.719 -7.251 -5.056 1.00 94.25 109 ILE A C 1
ATOM 865 O O . ILE A 1 109 ? -1.630 -6.461 -5.994 1.00 94.25 109 ILE A O 1
ATOM 869 N N . ILE A 1 110 ? -0.721 -8.093 -4.775 1.00 92.88 110 ILE A N 1
ATOM 870 C CA . ILE A 1 110 ? 0.525 -8.151 -5.557 1.00 92.88 110 ILE A CA 1
ATOM 871 C C . ILE A 1 110 ? 0.249 -8.653 -6.975 1.00 92.88 110 ILE A C 1
ATOM 873 O O . ILE A 1 110 ? 0.914 -8.229 -7.922 1.00 92.88 110 ILE A O 1
ATOM 877 N N . PHE A 1 111 ? -0.693 -9.582 -7.133 1.00 92.81 111 PHE A N 1
ATOM 878 C CA . PHE A 1 111 ? -1.115 -10.039 -8.447 1.00 92.81 111 PHE A CA 1
ATOM 879 C C . PHE A 1 111 ? -1.669 -8.864 -9.253 1.00 92.81 111 PHE A C 1
ATOM 881 O O . PHE A 1 111 ? -1.177 -8.633 -10.354 1.00 92.81 111 PHE A O 1
ATOM 888 N N . ASP A 1 112 ? -2.562 -8.061 -8.676 1.00 92.56 112 ASP A N 1
ATOM 889 C CA . ASP A 1 112 ? -3.114 -6.865 -9.322 1.00 92.56 112 ASP A CA 1
ATOM 890 C C . ASP A 1 112 ? -2.032 -5.844 -9.699 1.00 92.56 112 ASP A C 1
ATOM 892 O O . ASP A 1 112 ? -2.058 -5.303 -10.805 1.00 92.56 112 ASP A O 1
ATOM 896 N N . PHE A 1 113 ? -1.017 -5.629 -8.851 1.00 91.00 113 PHE A N 1
ATOM 897 C CA . PHE A 1 113 ? 0.115 -4.757 -9.202 1.00 91.00 113 PHE A CA 1
ATOM 898 C C . PHE A 1 113 ? 0.822 -5.239 -10.468 1.00 91.00 113 PHE A C 1
ATOM 900 O O . PHE A 1 113 ? 1.112 -4.448 -11.360 1.00 91.00 113 PHE A O 1
ATOM 907 N N . ARG A 1 114 ? 1.034 -6.551 -10.597 1.00 89.12 114 ARG A N 1
ATOM 908 C CA . ARG A 1 114 ? 1.706 -7.145 -11.762 1.00 89.12 114 ARG A CA 1
ATOM 909 C C . ARG A 1 114 ? 0.884 -7.085 -13.049 1.00 89.12 114 ARG A C 1
ATOM 911 O O . ARG A 1 114 ? 1.434 -7.329 -14.126 1.00 89.12 114 ARG A O 1
ATOM 918 N N . TRP A 1 115 ? -0.407 -6.780 -12.952 1.00 88.56 115 TRP A N 1
ATOM 919 C CA . TRP A 1 115 ? -1.271 -6.528 -14.103 1.00 88.56 115 TRP A CA 1
ATOM 920 C C . TRP A 1 115 ? -1.217 -5.091 -14.604 1.00 88.56 115 TRP A C 1
ATOM 922 O O . TRP A 1 115 ? -1.684 -4.839 -15.715 1.00 88.56 115 TRP A O 1
ATOM 932 N N . VAL A 1 116 ? -0.621 -4.167 -13.850 1.00 85.50 116 VAL A N 1
ATOM 933 C CA . VAL A 1 116 ? -0.380 -2.804 -14.324 1.00 85.50 116 VAL A CA 1
ATOM 934 C C . VAL A 1 116 ? 0.630 -2.859 -15.472 1.00 85.50 116 VAL A C 1
ATOM 936 O O . VAL A 1 116 ? 1.740 -3.369 -15.321 1.00 85.50 116 VAL A O 1
ATOM 939 N N . GLN A 1 117 ? 0.220 -2.366 -16.641 1.00 80.50 117 GLN A N 1
ATOM 940 C CA . GLN A 1 117 ? 1.033 -2.330 -17.856 1.00 80.50 117 GLN A CA 1
ATOM 941 C C . GLN A 1 117 ? 1.289 -0.887 -18.280 1.00 80.50 117 GLN A C 1
ATOM 943 O O . GLN A 1 117 ? 0.461 -0.004 -18.054 1.00 80.50 117 GLN A O 1
ATOM 948 N N . HIS A 1 118 ? 2.431 -0.667 -18.930 1.00 77.25 118 HIS A N 1
ATOM 949 C CA . HIS A 1 118 ? 2.710 0.590 -19.615 1.00 77.25 118 HIS A CA 1
ATOM 950 C C . HIS A 1 118 ? 1.697 0.829 -20.735 1.00 77.25 118 HIS A C 1
ATOM 952 O O . HIS A 1 118 ? 1.136 -0.113 -21.303 1.00 77.25 118 HIS A O 1
ATOM 958 N N . ALA A 1 119 ? 1.500 2.100 -21.084 1.00 78.44 119 ALA A N 1
ATOM 959 C CA . ALA A 1 119 ? 0.804 2.431 -22.315 1.00 78.44 119 ALA A CA 1
ATOM 960 C C . ALA A 1 119 ? 1.562 1.830 -23.519 1.00 78.44 119 ALA A C 1
ATOM 962 O O . ALA A 1 119 ? 2.787 1.661 -23.450 1.00 78.44 119 ALA A O 1
ATOM 963 N N . PRO A 1 120 ? 0.861 1.506 -24.621 1.00 80.12 120 PRO A N 1
ATOM 964 C CA . PRO A 1 120 ? 1.515 1.085 -25.854 1.00 80.12 120 PRO A CA 1
ATOM 965 C C . PRO A 1 120 ? 2.633 2.065 -26.240 1.00 80.12 120 PRO A C 1
ATOM 967 O O . PRO A 1 120 ? 2.443 3.276 -26.149 1.00 80.12 120 PRO A O 1
ATOM 970 N N . ASP A 1 121 ? 3.794 1.529 -26.623 1.00 79.06 121 ASP A N 1
ATOM 971 C CA . ASP A 1 121 ? 4.994 2.275 -27.043 1.00 79.06 121 ASP A CA 1
ATOM 972 C C . ASP A 1 121 ? 5.659 3.184 -25.983 1.00 79.06 121 ASP A C 1
ATOM 974 O O . ASP A 1 121 ? 6.595 3.918 -26.294 1.00 79.06 121 ASP A O 1
ATOM 978 N N . ASP A 1 122 ? 5.252 3.093 -24.714 1.00 78.19 122 ASP A N 1
ATOM 979 C CA . ASP A 1 122 ? 5.789 3.878 -23.590 1.00 78.19 122 ASP A CA 1
ATOM 980 C C . ASP A 1 122 ? 6.538 2.990 -22.580 1.00 78.19 122 ASP A C 1
ATOM 982 O O . ASP A 1 122 ? 6.429 3.137 -21.360 1.00 78.19 122 ASP A O 1
ATOM 986 N N . PHE A 1 123 ? 7.279 2.006 -23.095 1.00 77.75 123 PHE A N 1
ATOM 987 C CA . PHE A 1 123 ? 8.059 1.109 -22.251 1.00 77.75 123 PHE A CA 1
ATOM 988 C C . PHE A 1 123 ? 9.153 1.885 -21.514 1.00 77.75 123 PHE A C 1
ATOM 990 O O . PHE A 1 123 ? 10.028 2.504 -22.126 1.00 77.75 123 PHE A O 1
ATOM 997 N N . PHE A 1 124 ? 9.131 1.801 -20.186 1.00 73.88 124 PHE A N 1
ATOM 998 C CA . PHE A 1 124 ? 10.119 2.431 -19.329 1.00 73.88 124 PHE A CA 1
ATOM 999 C C . PHE A 1 124 ? 10.423 1.539 -18.131 1.00 73.88 124 PHE A C 1
ATOM 1001 O O . PHE A 1 124 ? 9.521 1.157 -17.396 1.00 73.88 124 PHE A O 1
ATOM 1008 N N . LEU A 1 125 ? 11.704 1.248 -17.910 1.00 74.38 125 LEU A N 1
ATOM 1009 C CA . LEU A 1 125 ? 12.164 0.543 -16.720 1.00 74.38 125 LEU A CA 1
ATOM 1010 C C . LEU A 1 125 ? 12.771 1.552 -15.743 1.00 74.38 125 LEU A C 1
ATOM 1012 O O . LEU A 1 125 ? 13.859 2.080 -15.988 1.00 74.38 125 LEU A O 1
ATOM 1016 N N . GLY A 1 126 ? 12.084 1.812 -14.635 1.00 70.00 126 GLY A N 1
ATOM 1017 C CA . GLY A 1 126 ? 12.550 2.760 -13.633 1.00 70.00 126 GLY A CA 1
ATOM 1018 C C . GLY A 1 126 ? 11.488 3.092 -12.593 1.00 70.00 126 GLY A C 1
ATOM 1019 O O . GLY A 1 126 ? 10.450 2.452 -12.512 1.00 70.00 126 GLY A O 1
ATOM 1020 N N . HIS A 1 127 ? 11.764 4.113 -11.794 1.00 68.75 127 HIS A N 1
ATOM 1021 C CA . HIS A 1 127 ? 10.861 4.617 -10.770 1.00 68.75 127 HIS A CA 1
ATOM 1022 C C . HIS A 1 127 ? 9.562 5.175 -11.385 1.00 68.75 127 HIS A C 1
ATOM 1024 O O . HIS A 1 127 ? 9.582 5.731 -12.487 1.00 68.75 127 HIS A O 1
ATOM 1030 N N . ASN A 1 128 ? 8.446 5.113 -10.649 1.00 71.62 128 ASN A N 1
ATOM 1031 C CA . ASN A 1 128 ? 7.120 5.554 -11.117 1.00 71.62 128 ASN A CA 1
ATOM 1032 C C . ASN A 1 128 ? 7.067 7.011 -11.647 1.00 71.62 128 ASN A C 1
ATOM 1034 O O . ASN A 1 128 ? 6.278 7.324 -12.536 1.00 71.62 128 ASN A O 1
ATOM 1038 N N . ASN A 1 129 ? 7.960 7.883 -11.172 1.00 67.50 129 ASN A N 1
ATOM 1039 C CA . ASN A 1 129 ? 8.128 9.267 -11.640 1.00 67.50 129 ASN A CA 1
ATOM 1040 C C . ASN A 1 129 ? 8.939 9.398 -12.945 1.00 67.50 129 ASN A C 1
ATOM 1042 O O . ASN A 1 129 ? 9.342 10.503 -13.300 1.00 67.50 129 ASN A O 1
ATOM 1046 N N . ARG A 1 130 ? 9.200 8.294 -13.655 1.00 67.44 130 ARG A N 1
ATOM 1047 C CA . ARG A 1 130 ? 10.084 8.226 -14.833 1.00 67.44 130 ARG A CA 1
ATOM 1048 C C . ARG A 1 130 ? 11.537 8.616 -14.552 1.00 67.44 130 ARG A C 1
ATOM 1050 O O . ARG A 1 130 ? 12.242 9.138 -15.413 1.00 67.44 130 ARG A O 1
ATOM 1057 N N . GLU A 1 131 ? 11.993 8.330 -13.342 1.00 65.44 131 GLU A N 1
ATOM 1058 C CA . GLU A 1 131 ? 13.393 8.475 -12.944 1.00 65.44 131 GLU A CA 1
ATOM 1059 C C . GLU A 1 131 ? 14.079 7.101 -12.949 1.00 65.44 131 GLU A C 1
ATOM 1061 O O . GLU A 1 131 ? 13.399 6.073 -12.901 1.00 65.44 131 GLU A O 1
ATOM 1066 N N . PRO A 1 132 ? 15.417 7.026 -13.016 1.00 64.06 132 PRO A N 1
ATOM 1067 C CA . PRO A 1 132 ? 16.101 5.751 -12.841 1.00 64.06 132 PRO A CA 1
ATOM 1068 C C . PRO A 1 132 ? 15.745 5.099 -11.494 1.00 64.06 132 PRO A C 1
ATOM 1070 O O . PRO A 1 132 ? 15.434 5.804 -10.537 1.00 64.06 132 PRO A O 1
ATOM 1073 N N . LEU A 1 133 ? 15.800 3.763 -11.410 1.00 61.56 133 LEU A N 1
ATOM 1074 C CA . LEU A 1 133 ? 15.514 3.023 -10.172 1.00 61.56 133 LEU A CA 1
ATOM 1075 C C . LEU A 1 133 ? 16.311 3.597 -8.988 1.00 61.56 133 LEU A C 1
ATOM 1077 O O . LEU A 1 133 ? 17.540 3.544 -8.963 1.00 61.56 133 LEU A O 1
ATOM 1081 N N . GLY A 1 134 ? 15.585 4.145 -8.012 1.00 54.28 134 GLY A N 1
ATOM 1082 C CA . GLY A 1 134 ? 16.133 4.765 -6.803 1.00 54.28 134 GLY A CA 1
ATOM 1083 C C . GLY A 1 134 ? 16.376 3.785 -5.656 1.00 54.28 134 GLY A C 1
ATOM 1084 O O . GLY A 1 134 ? 16.494 4.216 -4.510 1.00 54.28 134 GLY A O 1
ATOM 1085 N N . ASP A 1 135 ? 16.406 2.480 -5.930 1.00 56.78 135 ASP A N 1
ATOM 1086 C CA . ASP A 1 135 ? 16.645 1.468 -4.903 1.00 56.78 135 ASP A CA 1
ATOM 1087 C C . ASP A 1 135 ? 18.019 1.718 -4.246 1.00 56.78 135 ASP A C 1
ATOM 1089 O O . ASP A 1 135 ? 19.023 2.035 -4.893 1.00 56.78 135 ASP A O 1
ATOM 1093 N N . ILE A 1 136 ? 18.045 1.682 -2.914 1.00 50.94 136 ILE A N 1
ATOM 1094 C CA . ILE A 1 136 ? 19.205 2.004 -2.081 1.00 50.94 136 ILE A CA 1
ATOM 1095 C C . ILE A 1 136 ? 20.398 1.073 -2.341 1.00 50.94 136 ILE A C 1
ATOM 1097 O O . ILE A 1 136 ? 21.546 1.509 -2.185 1.00 50.94 136 ILE A O 1
ATOM 1101 N N . ILE A 1 137 ? 20.139 -0.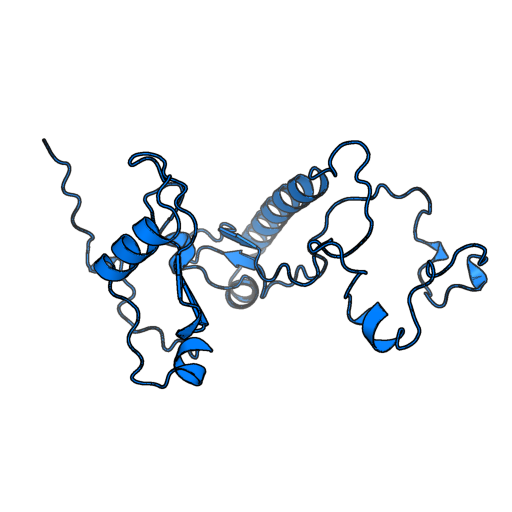163 -2.789 1.00 52.31 137 ILE A N 1
ATOM 1102 C CA . ILE A 1 137 ? 21.158 -1.114 -3.255 1.00 52.31 137 ILE A CA 1
ATOM 1103 C C . ILE A 1 137 ? 21.907 -0.508 -4.447 1.00 52.31 137 ILE A C 1
ATOM 1105 O O . ILE A 1 137 ? 23.139 -0.499 -4.480 1.00 52.31 137 ILE A O 1
ATOM 1109 N N . PHE A 1 138 ? 21.173 0.101 -5.378 1.00 49.50 138 PHE A N 1
ATOM 1110 C CA . PHE A 1 138 ? 21.735 0.798 -6.527 1.00 49.50 138 PHE A CA 1
ATOM 1111 C C . PHE A 1 138 ? 22.283 2.175 -6.129 1.00 49.50 138 PHE A C 1
ATOM 1113 O O . PHE A 1 138 ? 23.359 2.559 -6.562 1.00 49.50 138 PHE A O 1
ATOM 1120 N N . THR A 1 139 ? 21.651 2.907 -5.216 1.00 45.19 139 THR A N 1
ATOM 1121 C CA . THR A 1 139 ? 22.054 4.285 -4.884 1.00 45.19 139 THR A CA 1
ATOM 1122 C C . THR A 1 139 ? 23.374 4.372 -4.099 1.00 45.19 139 THR A C 1
ATOM 1124 O O . THR A 1 139 ? 24.148 5.309 -4.300 1.00 45.19 139 THR A O 1
ATOM 1127 N N . LYS A 1 140 ? 23.696 3.400 -3.228 1.00 41.78 140 LYS A N 1
ATOM 1128 C CA . LYS A 1 140 ? 25.019 3.355 -2.562 1.00 41.78 140 LYS A CA 1
ATOM 1129 C C . LYS A 1 140 ? 26.126 2.784 -3.453 1.00 41.78 140 LYS A C 1
ATOM 1131 O O . LYS A 1 140 ? 27.282 3.155 -3.260 1.00 41.78 140 LYS A O 1
ATOM 1136 N N . ALA A 1 141 ? 25.787 1.942 -4.429 1.00 44.34 141 ALA A N 1
ATOM 1137 C CA . ALA A 1 141 ? 26.741 1.413 -5.404 1.00 44.34 141 ALA A CA 1
ATOM 1138 C C . ALA A 1 141 ? 26.989 2.374 -6.590 1.00 44.34 141 ALA A C 1
ATOM 1140 O O . ALA A 1 141 ? 28.060 2.349 -7.192 1.00 44.34 141 ALA A O 1
ATOM 1141 N N . ILE A 1 142 ? 26.039 3.261 -6.908 1.00 42.12 142 ILE A N 1
ATOM 1142 C CA . ILE A 1 142 ? 26.013 4.086 -8.126 1.00 42.12 142 ILE A CA 1
ATOM 1143 C C . ILE A 1 142 ? 26.176 5.573 -7.772 1.00 42.12 142 ILE A C 1
ATOM 1145 O O . ILE A 1 142 ? 25.275 6.393 -7.920 1.00 42.12 142 ILE A O 1
ATOM 1149 N N . LYS A 1 143 ? 27.390 5.968 -7.368 1.00 38.12 143 LYS A N 1
ATOM 1150 C CA . LYS A 1 143 ? 27.849 7.365 -7.539 1.00 38.12 143 LYS A CA 1
ATOM 1151 C C . LYS A 1 143 ? 28.273 7.673 -8.984 1.00 38.12 143 LYS A C 1
ATOM 1153 O O . LYS A 1 143 ? 28.665 8.795 -9.293 1.00 38.12 143 LYS A O 1
ATOM 1158 N N . THR A 1 144 ? 28.192 6.702 -9.887 1.00 35.66 144 THR A N 1
ATOM 1159 C CA . THR A 1 144 ? 28.616 6.820 -11.285 1.00 35.66 144 THR A CA 1
ATOM 1160 C C . THR A 1 144 ? 27.418 6.698 -12.218 1.00 35.66 144 THR A C 1
ATOM 1162 O O . THR A 1 144 ? 26.847 5.625 -12.339 1.00 35.66 144 THR A O 1
ATOM 1165 N N . ARG A 1 145 ? 27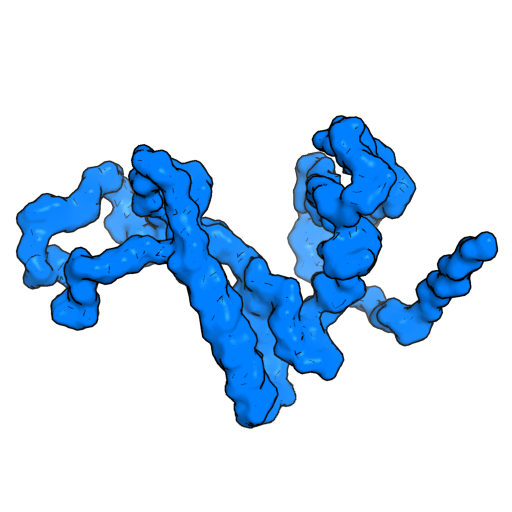.059 7.820 -12.861 1.00 36.12 145 ARG A N 1
ATOM 1166 C CA . ARG A 1 145 ? 26.162 7.970 -14.026 1.00 36.12 145 ARG A CA 1
ATOM 1167 C C . ARG A 1 145 ? 25.660 6.658 -14.645 1.00 36.12 145 ARG A C 1
ATOM 1169 O O . ARG A 1 145 ? 26.433 5.900 -15.225 1.00 36.12 145 ARG A O 1
ATOM 1176 N N . ILE A 1 146 ? 24.343 6.490 -14.619 1.00 43.50 146 ILE A N 1
ATOM 1177 C CA . ILE A 1 146 ? 23.605 5.397 -15.251 1.00 43.50 146 ILE A CA 1
ATOM 1178 C C . ILE A 1 146 ? 23.800 5.457 -16.774 1.00 43.50 146 ILE A C 1
ATOM 1180 O O . ILE A 1 146 ? 23.168 6.233 -17.486 1.00 43.50 146 ILE A O 1
ATOM 1184 N N . ARG A 1 147 ? 24.728 4.635 -17.262 1.00 37.81 147 ARG A N 1
ATOM 1185 C CA . ARG A 1 147 ? 24.600 3.889 -18.522 1.00 37.81 147 ARG A CA 1
ATOM 1186 C C . ARG A 1 147 ? 23.959 2.528 -18.185 1.00 37.81 147 ARG A C 1
ATOM 1188 O O . ARG A 1 147 ? 24.026 2.134 -17.021 1.00 37.81 147 ARG A O 1
ATOM 1195 N N . PRO A 1 148 ? 23.308 1.831 -19.138 1.00 50.56 148 PRO A N 1
ATOM 1196 C CA . PRO A 1 148 ? 22.524 0.628 -18.845 1.00 50.56 148 PRO A CA 1
ATOM 1197 C C . PRO A 1 148 ? 23.423 -0.422 -18.186 1.00 50.56 148 PRO A C 1
ATOM 1199 O O . PRO A 1 148 ? 24.454 -0.793 -18.744 1.00 50.56 148 PRO A O 1
ATOM 1202 N N . LEU A 1 149 ? 23.058 -0.823 -16.967 1.00 55.09 149 LEU A N 1
ATOM 1203 C CA . LEU A 1 149 ? 24.012 -1.201 -15.920 1.00 55.09 149 LEU A CA 1
ATOM 1204 C C . LEU A 1 149 ? 24.901 -2.413 -16.255 1.00 55.09 149 LEU A C 1
ATOM 1206 O O . LEU A 1 149 ? 25.972 -2.523 -15.679 1.00 55.09 149 LEU A O 1
ATOM 1210 N N . TRP A 1 150 ? 24.528 -3.271 -17.211 1.00 56.28 150 TRP A N 1
ATOM 1211 C CA . TRP A 1 150 ? 25.303 -4.471 -17.571 1.00 56.28 150 TRP A CA 1
ATOM 1212 C C . TRP A 1 150 ? 25.193 -4.837 -19.061 1.00 56.28 150 TRP A C 1
ATOM 1214 O O . TRP A 1 150 ? 25.253 -6.009 -19.425 1.00 56.28 150 TRP A O 1
ATOM 1224 N N . LEU A 1 151 ? 24.993 -3.855 -19.947 1.00 50.75 151 LEU A N 1
ATOM 1225 C CA . LEU A 1 151 ? 24.882 -4.139 -21.381 1.00 50.75 151 LEU A CA 1
ATOM 1226 C C . LEU A 1 151 ? 26.221 -4.678 -21.922 1.00 50.75 151 LEU A C 1
ATOM 1228 O O . LEU A 1 151 ? 27.217 -3.955 -21.937 1.00 50.75 151 LEU A O 1
ATOM 1232 N N . GLY A 1 152 ? 26.236 -5.940 -22.361 1.00 57.56 152 GLY A N 1
ATOM 1233 C CA . GLY A 1 152 ? 27.434 -6.615 -22.879 1.00 57.56 152 GLY A CA 1
ATOM 1234 C C . GLY A 1 152 ? 28.353 -7.218 -21.811 1.00 57.56 152 GLY A C 1
ATOM 1235 O O . GLY A 1 152 ? 29.506 -7.507 -22.115 1.00 57.56 152 GLY A O 1
ATOM 1236 N N . LYS A 1 153 ? 27.870 -7.373 -20.573 1.00 64.69 153 LYS A N 1
ATOM 1237 C CA . LYS A 1 153 ? 28.586 -8.061 -19.495 1.00 64.69 153 LYS A CA 1
ATOM 1238 C C . LYS A 1 153 ? 28.158 -9.520 -19.409 1.00 64.69 153 LYS A C 1
ATOM 1240 O O . LYS A 1 153 ? 26.966 -9.817 -19.453 1.00 64.69 153 LYS A O 1
ATOM 1245 N N . GLU A 1 154 ? 29.131 -10.410 -19.258 1.00 66.00 154 GLU A N 1
ATOM 1246 C CA . GLU A 1 154 ? 28.879 -11.827 -19.002 1.00 66.00 154 GLU A CA 1
ATOM 1247 C C . GLU A 1 154 ? 28.301 -12.011 -17.591 1.00 66.00 154 GLU A C 1
ATOM 1249 O O . GLU A 1 154 ? 28.615 -11.251 -16.671 1.00 66.00 154 GLU A O 1
ATOM 1254 N N . LEU A 1 155 ? 27.481 -13.048 -17.387 1.00 63.38 155 LEU A N 1
ATOM 1255 C CA . LEU A 1 155 ? 26.838 -13.347 -16.094 1.00 63.38 155 LEU A CA 1
ATOM 1256 C C . LEU A 1 155 ? 27.834 -13.387 -14.921 1.00 63.38 155 LEU A C 1
ATOM 1258 O O . LEU A 1 155 ? 27.501 -12.971 -13.814 1.00 63.38 155 LEU A O 1
ATOM 1262 N N . SER A 1 156 ? 29.058 -13.861 -15.171 1.00 67.12 156 SER A N 1
ATOM 1263 C CA . SER A 1 156 ? 30.145 -13.945 -14.187 1.00 67.12 156 SER A CA 1
ATOM 1264 C C . SER A 1 156 ? 30.728 -12.593 -13.770 1.00 67.12 156 SER A C 1
ATOM 1266 O O . SER A 1 156 ? 31.423 -12.518 -12.761 1.00 67.12 156 SER A O 1
ATOM 1268 N N . GLU A 1 157 ? 30.501 -11.538 -14.551 1.00 70.00 157 GLU A N 1
ATOM 1269 C CA . GLU A 1 157 ? 31.004 -10.187 -14.280 1.00 70.00 157 GLU A CA 1
ATOM 1270 C C . GLU A 1 157 ? 30.031 -9.345 -13.445 1.00 70.00 157 GLU A C 1
ATOM 1272 O O . GLU A 1 157 ? 30.394 -8.256 -12.994 1.00 70.00 157 GLU A O 1
ATOM 1277 N N . ILE A 1 158 ? 28.800 -9.824 -13.243 1.00 70.94 158 ILE A N 1
ATOM 1278 C CA . ILE A 1 158 ? 27.786 -9.134 -12.447 1.00 70.94 158 ILE A CA 1
ATOM 1279 C C . ILE A 1 158 ? 28.044 -9.453 -10.964 1.00 70.94 158 ILE A C 1
ATOM 1281 O O . ILE A 1 158 ? 27.982 -10.620 -10.575 1.00 70.94 158 ILE A O 1
ATOM 1285 N N . PRO A 1 159 ? 28.310 -8.446 -10.109 1.00 68.75 159 PRO A N 1
ATOM 1286 C CA . PRO A 1 159 ? 28.659 -8.635 -8.701 1.00 68.75 159 PRO A CA 1
ATOM 1287 C C . PRO A 1 159 ? 27.419 -8.911 -7.830 1.00 68.75 159 PRO A C 1
ATOM 1289 O O . PRO A 1 159 ? 27.225 -8.284 -6.791 1.00 68.75 159 PRO A O 1
ATOM 1292 N N . ASP A 1 160 ? 26.568 -9.842 -8.260 1.00 68.00 160 ASP A N 1
ATOM 1293 C CA . ASP A 1 160 ? 25.425 -10.354 -7.508 1.00 68.00 160 ASP A CA 1
ATOM 1294 C C . ASP A 1 160 ? 25.550 -11.890 -7.402 1.00 68.00 160 ASP A C 1
ATOM 1296 O O . ASP A 1 160 ? 25.464 -12.589 -8.418 1.00 68.00 160 ASP A O 1
ATOM 1300 N N . PRO A 1 161 ? 25.746 -12.445 -6.186 1.00 74.75 161 PRO A N 1
ATOM 1301 C CA . PRO A 1 161 ? 25.944 -13.881 -5.975 1.00 74.75 161 PRO A CA 1
ATOM 1302 C C . PRO A 1 161 ? 24.728 -14.736 -6.365 1.00 74.75 161 PRO A C 1
ATOM 1304 O O . PRO A 1 161 ? 24.850 -15.956 -6.490 1.00 74.75 161 PRO A O 1
ATOM 1307 N N . TYR A 1 162 ? 23.561 -14.122 -6.560 1.00 71.62 162 TYR A N 1
ATOM 1308 C CA . TYR A 1 162 ? 22.334 -14.788 -6.977 1.00 71.62 162 TYR A CA 1
ATOM 1309 C C . TYR A 1 162 ? 22.002 -14.567 -8.450 1.00 71.62 162 TYR A C 1
ATOM 1311 O O . TYR A 1 162 ? 21.043 -15.167 -8.932 1.00 71.62 162 TYR A O 1
ATOM 1319 N N . ARG A 1 163 ? 22.801 -13.789 -9.193 1.00 76.19 163 ARG A N 1
ATOM 1320 C CA . ARG A 1 163 ? 22.513 -13.450 -10.592 1.00 76.19 163 ARG A CA 1
ATOM 1321 C C . ARG A 1 163 ? 22.292 -14.673 -11.476 1.00 76.19 163 ARG A C 1
ATOM 1323 O O . ARG A 1 163 ? 21.392 -14.658 -12.310 1.00 76.19 163 ARG A O 1
ATOM 1330 N N . SER A 1 164 ? 23.071 -15.733 -11.265 1.00 78.38 164 SER A N 1
ATOM 1331 C CA . SER A 1 164 ? 22.967 -16.999 -12.005 1.00 78.38 164 SER A CA 1
ATOM 1332 C C . SER A 1 164 ? 21.653 -17.755 -11.772 1.00 78.38 164 SER A C 1
ATOM 1334 O O . SER A 1 164 ? 21.338 -18.676 -12.519 1.00 78.38 164 SER A O 1
ATOM 1336 N N . ARG A 1 165 ? 20.886 -17.386 -10.739 1.00 77.06 165 ARG A N 1
ATOM 1337 C CA . ARG A 1 165 ? 19.566 -17.949 -10.419 1.00 77.06 165 ARG A CA 1
ATOM 1338 C C . ARG A 1 165 ? 18.413 -17.083 -10.926 1.00 77.06 165 ARG A C 1
ATOM 1340 O O . ARG A 1 165 ? 17.261 -17.474 -10.756 1.00 77.06 165 ARG A O 1
ATOM 1347 N N . LEU A 1 166 ? 18.706 -15.911 -11.489 1.00 74.06 166 LEU A N 1
ATOM 1348 C CA . LEU A 1 166 ? 17.700 -14.994 -12.009 1.00 74.06 166 LEU A CA 1
ATOM 1349 C C . LEU A 1 166 ? 17.532 -15.213 -13.520 1.00 74.06 166 LEU A C 1
ATOM 1351 O O . LEU A 1 166 ? 18.537 -15.216 -14.231 1.00 74.06 166 LEU A O 1
ATOM 1355 N N . PRO A 1 167 ? 16.296 -15.402 -14.010 1.00 78.88 167 PRO A N 1
ATOM 1356 C CA . PRO A 1 167 ? 16.029 -15.540 -15.436 1.00 78.88 167 PRO A CA 1
ATOM 1357 C C . PRO A 1 167 ? 16.221 -14.211 -16.178 1.00 78.88 167 PRO A C 1
ATOM 1359 O O . PRO A 1 167 ? 15.859 -13.148 -15.670 1.00 78.88 167 PRO A O 1
ATOM 1362 N N . ASP A 1 168 ? 16.752 -14.287 -17.398 1.00 76.00 168 ASP A N 1
ATOM 1363 C CA . ASP A 1 168 ? 17.035 -13.121 -18.252 1.00 76.00 168 ASP A CA 1
ATOM 1364 C C . ASP A 1 168 ? 15.809 -12.676 -19.062 1.00 76.00 168 ASP A C 1
ATOM 1366 O O . ASP A 1 168 ? 15.748 -11.550 -19.550 1.00 76.00 168 ASP A O 1
ATOM 1370 N N . ASP A 1 169 ? 14.816 -13.554 -19.180 1.00 78.75 169 ASP A N 1
ATOM 1371 C CA . ASP A 1 169 ? 13.555 -13.376 -19.899 1.00 78.75 169 ASP A CA 1
ATOM 1372 C C . ASP A 1 169 ? 12.382 -13.039 -18.964 1.00 78.75 169 ASP A C 1
ATOM 1374 O O . ASP A 1 169 ? 11.211 -13.144 -19.340 1.00 78.75 169 ASP A O 1
ATOM 1378 N N . ALA A 1 170 ? 12.681 -12.623 -17.729 1.00 79.88 170 ALA A N 1
ATOM 1379 C CA . ALA A 1 170 ? 11.666 -12.225 -16.769 1.00 79.88 170 ALA A CA 1
ATOM 1380 C C . ALA A 1 170 ? 10.796 -11.091 -17.333 1.00 79.88 170 ALA A C 1
ATOM 1382 O O . ALA A 1 170 ? 11.290 -10.051 -17.773 1.00 79.88 170 ALA A O 1
ATOM 1383 N N . LYS A 1 171 ? 9.473 -11.270 -17.272 1.00 83.44 171 LYS A N 1
ATOM 1384 C CA . LYS A 1 171 ? 8.529 -10.216 -17.648 1.00 83.44 171 LYS A CA 1
ATOM 1385 C C . LYS A 1 171 ? 8.717 -9.006 -16.727 1.00 83.44 171 LYS A C 1
ATOM 1387 O O . LYS A 1 171 ? 8.625 -9.141 -15.507 1.00 83.44 171 LYS A O 1
ATOM 1392 N N . VAL A 1 172 ? 8.888 -7.824 -17.318 1.00 81.19 172 VAL A N 1
ATOM 1393 C CA . VAL A 1 172 ? 8.842 -6.552 -16.585 1.00 81.19 172 VAL A CA 1
ATOM 1394 C C . VAL A 1 172 ? 7.415 -6.323 -16.091 1.00 81.19 172 VAL A C 1
ATOM 1396 O O . VAL A 1 172 ? 6.461 -6.342 -16.872 1.00 81.19 172 VAL A O 1
ATOM 1399 N N . VAL A 1 173 ? 7.273 -6.166 -14.780 1.00 87.06 173 VAL A N 1
ATOM 1400 C CA . VAL A 1 173 ? 6.000 -5.968 -14.084 1.00 87.06 173 VAL A CA 1
ATOM 1401 C C . VAL A 1 173 ? 6.176 -4.875 -13.045 1.00 87.06 173 VAL A C 1
ATOM 1403 O O . VAL A 1 173 ? 7.256 -4.758 -12.471 1.00 87.06 173 VAL A O 1
ATOM 1406 N N . PHE A 1 174 ? 5.111 -4.126 -12.776 1.00 87.38 174 PHE A N 1
ATOM 1407 C CA . PHE A 1 174 ? 5.123 -3.113 -11.730 1.00 87.38 174 PHE A CA 1
ATOM 1408 C C . PHE A 1 174 ? 5.242 -3.756 -10.341 1.00 87.38 174 PHE A C 1
ATOM 1410 O O . PHE A 1 174 ? 4.608 -4.775 -10.035 1.00 87.38 174 PHE A O 1
ATOM 1417 N N . THR A 1 175 ? 6.064 -3.155 -9.488 1.00 88.31 175 THR A N 1
ATOM 1418 C CA . THR A 1 175 ? 6.375 -3.630 -8.143 1.00 88.31 175 THR A CA 1
ATOM 1419 C C . THR A 1 175 ? 6.412 -2.488 -7.133 1.00 88.31 175 THR A C 1
ATOM 1421 O O . THR A 1 175 ? 6.724 -1.344 -7.448 1.00 88.31 175 THR A O 1
ATOM 1424 N N . HIS A 1 176 ? 6.110 -2.804 -5.871 1.00 89.38 176 HIS A N 1
ATOM 1425 C CA . HIS A 1 176 ? 6.233 -1.842 -4.771 1.00 89.38 176 HIS A CA 1
ATOM 1426 C C . HIS A 1 176 ? 7.702 -1.568 -4.377 1.00 89.38 176 HIS A C 1
ATOM 1428 O O . HIS A 1 176 ? 8.017 -0.494 -3.874 1.00 89.38 176 HIS A O 1
ATOM 1434 N N . SER A 1 177 ? 8.589 -2.552 -4.568 1.00 84.75 177 SER A N 1
ATOM 1435 C CA . SER A 1 177 ? 10.011 -2.591 -4.158 1.00 84.75 177 SER A CA 1
ATOM 1436 C C . SER A 1 177 ? 10.330 -2.461 -2.661 1.00 84.75 177 SER A C 1
ATOM 1438 O O . SER A 1 177 ? 11.414 -2.861 -2.260 1.00 84.75 177 SER A O 1
ATOM 1440 N N . ASP A 1 178 ? 9.404 -1.993 -1.818 1.00 86.75 178 ASP A N 1
ATOM 1441 C CA . ASP A 1 178 ? 9.606 -1.902 -0.357 1.00 86.75 178 ASP A CA 1
ATOM 1442 C C . ASP A 1 178 ? 8.411 -2.443 0.449 1.00 86.75 178 ASP A C 1
ATOM 1444 O O . ASP A 1 178 ? 7.763 -1.742 1.231 1.00 86.75 178 ASP A O 1
ATOM 1448 N N . LEU A 1 179 ? 8.014 -3.688 0.168 1.00 89.06 179 LEU A N 1
ATOM 1449 C CA . LEU A 1 179 ? 6.824 -4.298 0.771 1.00 89.06 179 LEU A CA 1
ATOM 1450 C C . LEU A 1 179 ? 7.112 -4.846 2.184 1.00 89.06 179 LEU A C 1
ATOM 1452 O O . LEU A 1 179 ? 7.080 -6.053 2.427 1.00 89.06 179 LEU A O 1
ATOM 1456 N N . HIS A 1 180 ? 7.408 -3.944 3.118 1.00 91.31 180 HIS A N 1
ATOM 1457 C CA . HIS A 1 180 ? 7.621 -4.243 4.535 1.00 91.31 180 HIS A CA 1
ATOM 1458 C C . HIS A 1 180 ? 6.293 -4.213 5.330 1.00 91.31 180 HIS A C 1
ATOM 1460 O O . HIS A 1 180 ? 5.404 -3.428 4.995 1.00 91.31 180 HIS A O 1
ATOM 1466 N N . PRO A 1 181 ? 6.122 -4.990 6.423 1.00 93.19 181 PRO A N 1
ATOM 1467 C CA . PRO A 1 181 ? 4.918 -4.926 7.264 1.00 93.19 181 PRO A CA 1
ATOM 1468 C C . PRO A 1 181 ? 4.583 -3.538 7.844 1.00 93.19 181 PRO A C 1
ATOM 1470 O O . PRO A 1 181 ? 3.429 -3.286 8.183 1.00 93.19 181 PRO A O 1
ATOM 1473 N N . SER A 1 182 ? 5.552 -2.625 7.955 1.00 90.56 182 SER A N 1
ATOM 1474 C CA . SER A 1 182 ? 5.303 -1.223 8.341 1.00 90.56 182 SER A CA 1
ATOM 1475 C C . SER A 1 182 ? 4.554 -0.433 7.263 1.00 90.56 182 SER A C 1
ATOM 1477 O O . SER A 1 182 ? 3.846 0.518 7.581 1.00 90.56 182 SER A O 1
ATOM 1479 N N . ASN A 1 183 ? 4.682 -0.854 6.003 1.00 93.44 183 ASN A N 1
ATOM 1480 C CA . ASN A 1 183 ? 4.125 -0.205 4.817 1.00 93.44 183 ASN A CA 1
ATOM 1481 C C . ASN A 1 183 ? 2.771 -0.811 4.406 1.00 93.44 183 ASN A C 1
ATOM 1483 O O . ASN A 1 183 ? 2.215 -0.485 3.359 1.00 93.44 183 ASN A O 1
ATOM 1487 N N . ILE A 1 184 ? 2.217 -1.701 5.231 1.00 94.00 184 ILE A N 1
ATOM 1488 C CA . ILE A 1 184 ? 0.913 -2.330 5.021 1.00 94.00 184 ILE A CA 1
ATOM 1489 C C . ILE A 1 184 ? 0.017 -1.925 6.181 1.00 94.00 184 ILE A C 1
ATOM 1491 O O . ILE A 1 184 ? 0.353 -2.162 7.340 1.00 94.00 184 ILE A O 1
ATOM 1495 N N . MET A 1 185 ? -1.139 -1.343 5.883 1.00 92.81 185 MET A N 1
ATOM 1496 C CA . MET A 1 185 ? -2.145 -1.009 6.884 1.00 92.81 185 MET A CA 1
ATOM 1497 C C . MET A 1 185 ? -3.236 -2.074 6.913 1.00 92.81 185 MET A C 1
ATOM 1499 O O . MET A 1 185 ? -3.760 -2.482 5.871 1.00 92.81 185 MET A O 1
ATOM 1503 N N . VAL A 1 186 ? -3.620 -2.483 8.120 1.00 92.69 186 VAL A N 1
ATOM 1504 C CA . VAL A 1 186 ? -4.712 -3.426 8.368 1.00 92.69 186 VAL A CA 1
ATOM 1505 C C . VAL A 1 186 ? -5.762 -2.824 9.289 1.00 92.69 186 VAL A C 1
ATOM 1507 O O . VAL A 1 186 ? -5.459 -2.023 10.176 1.00 92.69 186 VAL A O 1
ATOM 1510 N N . SER A 1 187 ? -7.007 -3.246 9.098 1.00 89.25 187 SER A N 1
ATOM 1511 C CA . SER A 1 187 ? -8.095 -2.910 10.007 1.00 89.25 187 SER A CA 1
ATOM 1512 C C . SER A 1 187 ? -7.904 -3.619 11.347 1.00 89.25 187 SER A C 1
ATOM 1514 O O . SER A 1 187 ? -7.687 -4.833 11.388 1.00 89.25 187 SER A O 1
ATOM 1516 N N . ALA A 1 188 ? -8.001 -2.882 12.452 1.00 81.69 188 ALA A N 1
ATOM 1517 C CA . ALA A 1 188 ? -7.756 -3.423 13.791 1.00 81.69 188 ALA A CA 1
ATOM 1518 C C . ALA A 1 188 ? -8.795 -4.475 14.239 1.00 81.69 188 ALA A C 1
ATOM 1520 O O . ALA A 1 188 ? -8.503 -5.301 15.106 1.00 81.69 188 ALA A O 1
ATOM 1521 N N . ASP A 1 189 ? -9.996 -4.441 13.658 1.00 83.12 189 ASP A N 1
ATOM 1522 C CA . ASP A 1 189 ? -11.135 -5.303 13.987 1.00 83.12 189 ASP A CA 1
ATOM 1523 C C . ASP A 1 189 ? -11.161 -6.620 13.194 1.00 83.12 189 ASP A C 1
ATOM 1525 O O . ASP A 1 189 ? -11.451 -7.676 13.748 1.00 83.12 189 ASP A O 1
ATOM 1529 N N . SER A 1 190 ? -10.839 -6.563 11.904 1.00 87.75 190 SER A N 1
ATOM 1530 C CA . SER A 1 190 ? -11.028 -7.650 10.939 1.00 87.75 190 SER A CA 1
ATOM 1531 C C . SER A 1 190 ? -9.722 -8.184 10.358 1.00 87.75 190 SER A C 1
ATOM 1533 O O . SER A 1 190 ? -9.743 -9.160 9.614 1.00 87.75 190 SER A O 1
ATOM 1535 N N . ASN A 1 191 ? -8.586 -7.545 10.661 1.00 89.94 191 ASN A N 1
ATOM 1536 C CA . ASN A 1 191 ? -7.275 -7.814 10.058 1.00 89.94 191 ASN A CA 1
ATOM 1537 C C . ASN A 1 191 ? -7.262 -7.708 8.519 1.00 89.94 191 ASN A C 1
ATOM 1539 O O . ASN A 1 191 ? -6.316 -8.163 7.873 1.00 89.94 191 ASN A O 1
ATOM 1543 N N . LYS A 1 192 ? -8.302 -7.115 7.918 1.00 92.56 192 LYS A N 1
ATOM 1544 C CA . LYS A 1 192 ? -8.370 -6.886 6.478 1.00 92.56 192 LYS A CA 1
ATOM 1545 C C . LYS A 1 192 ? -7.325 -5.852 6.082 1.00 92.56 192 LYS A C 1
ATOM 1547 O O . LYS A 1 192 ? -7.201 -4.829 6.756 1.00 92.56 192 LYS A O 1
ATOM 1552 N N . ILE A 1 193 ? -6.605 -6.091 4.991 1.00 93.19 193 ILE A N 1
ATOM 1553 C CA . ILE A 1 193 ? -5.699 -5.093 4.420 1.00 93.19 193 ILE A CA 1
ATOM 1554 C C . ILE A 1 193 ? -6.538 -3.951 3.857 1.00 93.19 193 ILE A C 1
ATOM 1556 O O . ILE A 1 193 ? -7.467 -4.170 3.080 1.00 93.19 193 ILE A O 1
ATOM 1560 N N . ILE A 1 194 ? -6.218 -2.733 4.282 1.00 90.62 194 ILE A N 1
ATOM 1561 C CA . ILE A 1 194 ? -6.939 -1.522 3.881 1.00 90.62 194 ILE A CA 1
ATOM 1562 C C . ILE A 1 194 ? -6.095 -0.613 2.989 1.00 90.62 194 ILE A C 1
ATOM 1564 O O . ILE A 1 194 ? -6.658 0.136 2.200 1.00 90.62 194 ILE A O 1
ATOM 1568 N N . ALA A 1 195 ? -4.764 -0.676 3.100 1.00 89.50 195 ALA A N 1
ATOM 1569 C CA . ALA 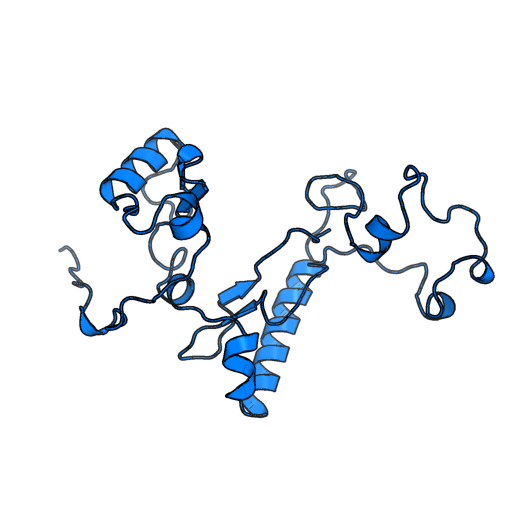A 1 195 ? -3.861 0.099 2.260 1.00 89.50 195 ALA A CA 1
ATOM 1570 C C . ALA A 1 195 ? -2.456 -0.512 2.206 1.00 89.50 195 ALA A C 1
ATOM 1572 O O . ALA A 1 195 ? -1.980 -1.104 3.177 1.00 89.50 195 ALA A O 1
ATOM 1573 N N . VAL A 1 196 ? -1.783 -0.283 1.079 1.00 90.88 196 VAL A N 1
ATOM 1574 C CA . VAL A 1 196 ? -0.324 -0.366 0.939 1.00 90.88 196 VAL A CA 1
ATOM 1575 C C . VAL A 1 196 ? 0.181 1.064 0.754 1.00 90.88 196 VAL A C 1
ATOM 1577 O O . VAL A 1 196 ? -0.390 1.823 -0.036 1.00 90.88 196 VAL A O 1
ATOM 1580 N N . ILE A 1 197 ? 1.191 1.456 1.524 1.00 88.69 197 ILE A N 1
ATOM 1581 C CA . ILE A 1 197 ? 1.713 2.825 1.605 1.00 88.69 197 ILE A CA 1
ATOM 1582 C C . ILE A 1 197 ? 3.219 2.849 1.332 1.00 88.69 197 ILE A C 1
ATOM 1584 O O . ILE A 1 197 ? 3.854 1.810 1.263 1.00 88.69 197 ILE A O 1
ATOM 1588 N N . ASP A 1 198 ? 3.785 4.051 1.226 1.00 84.81 198 ASP A N 1
ATOM 1589 C CA . ASP A 1 198 ? 5.211 4.277 0.944 1.00 84.81 198 ASP A CA 1
ATOM 1590 C C . ASP A 1 198 ? 5.700 3.700 -0.398 1.00 84.81 198 ASP A C 1
ATOM 1592 O O . ASP A 1 198 ? 6.656 2.938 -0.512 1.00 84.81 198 ASP A O 1
ATOM 1596 N N . TRP A 1 199 ? 5.051 4.158 -1.467 1.00 86.75 199 TRP A N 1
ATOM 1597 C CA . TRP A 1 199 ? 5.342 3.799 -2.856 1.00 86.75 199 TRP A CA 1
ATOM 1598 C C . TRP A 1 199 ? 6.628 4.426 -3.419 1.00 86.75 199 TRP A C 1
ATOM 1600 O O . TRP A 1 199 ? 6.843 4.418 -4.633 1.00 86.75 199 TRP A O 1
ATOM 1610 N N . ARG A 1 200 ? 7.484 5.011 -2.575 1.00 79.62 200 ARG A N 1
ATOM 1611 C CA . ARG A 1 200 ? 8.654 5.803 -2.992 1.00 79.62 200 ARG A CA 1
ATOM 1612 C C . ARG A 1 200 ? 9.741 4.978 -3.693 1.00 79.62 200 ARG A C 1
ATOM 1614 O O . ARG A 1 200 ? 10.682 5.543 -4.227 1.00 79.62 200 ARG A O 1
ATOM 1621 N N . GLN A 1 201 ? 9.667 3.655 -3.651 1.00 77.81 201 GLN A N 1
ATOM 1622 C CA . GLN A 1 201 ? 10.608 2.785 -4.365 1.00 77.81 201 GLN A CA 1
ATOM 1623 C C . GLN A 1 201 ? 9.943 2.029 -5.520 1.00 77.81 201 GLN A C 1
ATOM 1625 O O . GLN A 1 201 ? 10.594 1.225 -6.186 1.00 77.81 201 GLN A O 1
ATOM 1630 N N . SER A 1 202 ? 8.658 2.292 -5.768 1.00 85.12 202 SER A N 1
ATOM 1631 C CA . SER A 1 202 ? 7.891 1.558 -6.768 1.00 85.12 202 SER A CA 1
ATOM 1632 C C . SER A 1 202 ? 8.308 1.885 -8.201 1.00 85.12 202 SER A C 1
ATOM 1634 O O . SER A 1 202 ? 8.727 3.006 -8.516 1.00 85.12 202 SER A O 1
ATOM 1636 N N . GLY A 1 203 ? 8.166 0.883 -9.062 1.00 79.31 203 GLY A N 1
ATOM 1637 C CA . GLY A 1 203 ? 8.573 0.887 -10.464 1.00 79.31 203 GLY A CA 1
ATOM 1638 C C . GLY A 1 203 ? 8.131 -0.382 -11.167 1.00 79.31 203 GLY A C 1
ATOM 1639 O O . GLY A 1 203 ? 7.955 -1.411 -10.471 1.00 79.31 203 GLY A O 1
#

Organism: Arthroderma gypseum (strain ATCC MYA-4604 / CBS 118893) (NCBI:txid535722)

pLDDT: mean 74.93, std 18.63, range [24.52, 97.56]

Sequence (203 aa):
MPLRYPLRRSLLPSQQPSFESSYFSRNGPEAKLPSPANVRGQNAMQDPGAIHGDYGYKPVRYENLGLIVKFGRAPEVTLAEGQGITLEQRWKYLGRAERVAICEQLRDIIFDFRWVQHAPDDFFLGHNNREPLGDIIFTKAIKTRIRPLWLGKELSEIPDPYRSRLPDDAKVVFTHSDLHPSNIMVSADSNKIIAVIDWRQSG

InterPro domains:
  IPR002575 Aminoglycoside phosphotransferase [PF01636] (93-201)
  IPR011009 Protein kinase-like domain superfamily [SSF56112] (83-202)
  IPR051678 Aminoglycoside Phosphotransferase Enzymes [PTHR21310] (83-202)